Protein AF-N1UPA1-F1 (afdb_monomer)

pLDDT: mean 88.6, std 14.73, range [43.0, 98.31]

Mean predicted aligned error: 6.2 Å

Foldseek 3Di:
DAPQCVVVVHCAHPQLANLQQAQQFAADPFDPCVLADCPDSVGPRHHDPHHDPVLVVVLVCCCVPPLPDAQWEAEAEAEAEDADDAKEKAWDDQRYPDQDPCNVLQVLVVCCCCPVLVLVRYHYYHNCVVGHHHRGSLNVSQVVSCVVCVPPPPGQYHHTYIYTYHHQCNQCVVPVCLVVDPPRSPDHDPPCVVVVCVSVVSSVVVSVCSRVDGSVNSD

Solvent-accessible surface area (backbone atoms only — not comparable to full-atom values): 12098 Å² total; per-residue (Å²): 127,56,68,57,6,56,77,70,74,42,89,25,37,83,83,25,27,20,66,67,20,23,56,72,52,79,35,55,82,40,46,83,54,77,16,40,28,83,86,45,50,89,44,79,39,7,21,57,96,55,73,47,74,56,58,50,51,50,52,50,50,49,49,78,71,49,68,84,55,70,80,33,31,44,67,38,81,45,84,47,75,46,91,34,75,58,31,33,43,24,32,57,25,34,30,32,84,61,78,38,96,58,47,69,56,52,51,31,50,45,47,41,43,30,68,75,70,60,49,63,79,50,48,72,49,44,36,22,77,82,51,18,25,21,4,38,48,57,51,50,50,45,51,51,54,52,60,74,46,68,82,46,85,86,71,69,43,41,75,44,58,34,33,41,38,40,35,44,42,52,52,42,74,77,38,64,70,34,82,79,38,101,80,36,68,86,56,70,56,82,90,52,45,68,60,54,50,50,52,52,52,52,48,53,55,55,54,60,50,50,46,77,39,45,77,80,75,53,112

Structure (mmCIF, N/CA/C/O backbone):
data_AF-N1UPA1-F1
#
_entry.id   AF-N1UPA1-F1
#
loop_
_atom_site.group_PDB
_atom_site.id
_atom_site.type_symbol
_atom_site.label_atom_id
_atom_site.label_alt_id
_atom_site.label_comp_id
_atom_site.label_asym_id
_atom_site.label_entity_id
_atom_site.label_seq_id
_atom_site.pdbx_PDB_ins_code
_atom_site.Cartn_x
_atom_site.Cartn_y
_atom_site.Cartn_z
_atom_site.occupancy
_atom_site.B_iso_or_equiv
_atom_site.auth_seq_id
_atom_site.auth_comp_id
_atom_site.auth_asym_id
_atom_site.auth_atom_id
_atom_site.pdbx_PDB_model_num
ATOM 1 N N . MET A 1 1 ? 6.802 -9.703 -1.768 1.00 89.12 1 MET A N 1
ATOM 2 C CA . MET A 1 1 ? 5.755 -10.009 -2.768 1.00 89.12 1 MET A CA 1
ATOM 3 C C . MET A 1 1 ? 6.325 -10.416 -4.136 1.00 89.12 1 MET A C 1
ATOM 5 O O . MET A 1 1 ? 5.761 -11.315 -4.733 1.00 89.12 1 MET A O 1
ATOM 9 N N . ASN A 1 2 ? 7.463 -9.866 -4.601 1.00 95.38 2 ASN A N 1
ATOM 10 C CA . ASN A 1 2 ? 8.062 -10.197 -5.911 1.00 95.38 2 ASN A CA 1
ATOM 11 C C . ASN A 1 2 ? 9.470 -10.854 -5.830 1.00 95.38 2 ASN A C 1
ATOM 13 O O . ASN A 1 2 ? 10.461 -10.221 -6.201 1.00 95.38 2 ASN A O 1
ATOM 17 N N . PRO A 1 3 ? 9.620 -12.099 -5.334 1.00 95.44 3 PRO A N 1
ATOM 18 C CA . PRO A 1 3 ? 10.939 -12.737 -5.236 1.00 95.44 3 PRO A CA 1
ATOM 19 C C . PRO A 1 3 ? 11.573 -13.009 -6.611 1.00 95.44 3 PRO A C 1
ATOM 21 O O . PRO A 1 3 ? 12.784 -12.859 -6.770 1.00 95.44 3 PRO A O 1
ATOM 24 N N . GLY A 1 4 ? 10.765 -13.354 -7.620 1.00 96.44 4 GLY A N 1
ATOM 25 C CA . GLY A 1 4 ? 11.249 -13.612 -8.977 1.00 96.44 4 GLY A CA 1
ATOM 26 C C . GLY A 1 4 ? 11.821 -12.362 -9.649 1.00 96.44 4 GLY A C 1
ATOM 27 O O . GLY A 1 4 ? 12.904 -12.413 -10.228 1.00 96.44 4 GLY A O 1
ATOM 28 N N . GLY A 1 5 ? 11.147 -11.217 -9.517 1.00 94.81 5 GLY A N 1
ATOM 29 C CA . GLY A 1 5 ? 11.662 -9.932 -9.990 1.00 94.81 5 GLY A CA 1
ATOM 30 C C . GLY A 1 5 ? 12.953 -9.521 -9.289 1.00 94.81 5 GLY A C 1
ATOM 31 O O . GLY A 1 5 ? 13.887 -9.082 -9.954 1.00 94.81 5 GLY A O 1
ATOM 32 N N . VAL A 1 6 ? 13.062 -9.750 -7.973 1.00 94.00 6 VAL A N 1
ATOM 33 C CA . VAL A 1 6 ? 14.304 -9.500 -7.217 1.00 94.00 6 VAL A CA 1
ATOM 34 C C . VAL A 1 6 ? 15.459 -10.351 -7.749 1.00 94.00 6 VAL A C 1
ATOM 36 O O . VAL A 1 6 ? 16.535 -9.813 -8.013 1.00 94.00 6 VAL A O 1
ATOM 39 N N . ALA A 1 7 ? 15.241 -11.653 -7.963 1.00 96.00 7 ALA A N 1
ATOM 40 C CA . ALA A 1 7 ? 16.256 -12.548 -8.521 1.00 96.00 7 ALA A CA 1
ATOM 41 C C . ALA A 1 7 ? 16.713 -12.101 -9.923 1.00 96.00 7 ALA A C 1
ATOM 43 O O . ALA A 1 7 ? 17.906 -12.115 -10.229 1.00 96.00 7 ALA A O 1
ATOM 44 N N . LEU A 1 8 ? 15.770 -11.632 -10.745 1.00 94.44 8 LEU A N 1
ATOM 45 C CA . LEU A 1 8 ? 16.019 -11.102 -12.088 1.00 94.44 8 LEU A CA 1
ATOM 46 C C . LEU A 1 8 ? 16.463 -9.628 -12.104 1.00 94.44 8 LEU A C 1
ATOM 48 O O . LEU A 1 8 ? 16.750 -9.092 -13.172 1.00 94.44 8 LEU A O 1
ATOM 52 N N . LYS A 1 9 ? 16.555 -8.974 -10.939 1.00 91.69 9 LYS A N 1
ATOM 53 C CA . LYS A 1 9 ? 16.907 -7.552 -10.774 1.00 91.69 9 LYS A CA 1
ATOM 54 C C . LYS A 1 9 ? 16.025 -6.606 -11.597 1.00 91.69 9 LYS A C 1
ATOM 56 O O . LYS A 1 9 ? 16.515 -5.645 -12.188 1.00 91.69 9 LYS A O 1
ATOM 61 N N . GLN A 1 10 ? 14.722 -6.861 -11.616 1.00 90.12 10 GLN A N 1
ATOM 62 C CA . GLN A 1 10 ? 13.737 -6.051 -12.328 1.00 90.12 10 GLN A CA 1
ATOM 63 C C . GLN A 1 10 ? 12.531 -5.730 -11.440 1.00 90.12 10 GLN A C 1
ATOM 65 O O . GLN A 1 10 ? 12.223 -6.452 -10.494 1.00 90.12 10 GLN A O 1
ATOM 70 N N . ARG A 1 11 ? 11.838 -4.630 -11.761 1.00 91.25 11 ARG A N 1
ATOM 71 C CA . ARG A 1 11 ? 10.635 -4.184 -11.036 1.00 91.25 11 ARG A CA 1
ATOM 72 C C . ARG A 1 11 ? 9.478 -5.172 -11.187 1.00 91.25 11 ARG A C 1
ATOM 74 O O . ARG A 1 11 ? 8.774 -5.455 -10.222 1.00 91.25 11 ARG A O 1
ATOM 81 N N . SER A 1 12 ? 9.274 -5.662 -12.405 1.00 95.88 12 SER A N 1
ATOM 82 C CA . SER A 1 12 ? 8.209 -6.603 -12.736 1.00 95.88 12 SER A CA 1
ATOM 83 C C . SER A 1 12 ? 8.474 -7.994 -12.168 1.00 95.88 12 SER A C 1
ATOM 85 O O . SER A 1 12 ? 9.598 -8.337 -11.801 1.00 95.88 12 SER A O 1
ATOM 87 N N . ASN A 1 13 ? 7.455 -8.842 -12.127 1.00 97.31 13 ASN A N 1
ATOM 88 C CA . ASN A 1 13 ? 7.660 -10.270 -11.908 1.00 97.31 13 ASN A CA 1
ATOM 89 C C . ASN A 1 13 ? 8.345 -10.926 -13.137 1.00 97.31 13 ASN A C 1
ATOM 91 O O . ASN A 1 13 ? 8.578 -10.248 -14.148 1.00 97.31 13 ASN A O 1
ATOM 95 N N . PRO A 1 14 ? 8.698 -12.226 -13.099 1.00 97.00 14 PRO A N 1
ATOM 96 C CA . PRO A 1 14 ? 9.325 -12.918 -14.234 1.00 97.00 14 PRO A CA 1
ATOM 97 C C . PRO A 1 14 ? 8.509 -12.900 -15.534 1.00 97.00 14 PRO A C 1
ATOM 99 O O . PRO A 1 14 ? 9.086 -12.977 -16.618 1.00 97.00 14 PRO A O 1
ATOM 102 N N . ALA A 1 15 ? 7.184 -12.748 -15.451 1.00 96.81 15 ALA A N 1
ATOM 103 C CA . ALA A 1 15 ? 6.315 -12.607 -16.617 1.00 96.81 15 ALA A CA 1
ATOM 104 C C . ALA A 1 15 ? 6.357 -11.198 -17.247 1.00 96.81 15 ALA A C 1
ATOM 106 O O . ALA A 1 15 ? 5.765 -10.981 -18.307 1.00 96.81 15 ALA A O 1
ATOM 107 N N . GLY A 1 16 ? 7.080 -10.251 -16.639 1.00 96.75 16 GLY A N 1
ATOM 108 C CA . GLY A 1 16 ? 7.173 -8.860 -17.088 1.00 96.75 16 GLY A CA 1
ATOM 109 C C . GLY A 1 16 ? 5.999 -7.993 -16.630 1.00 96.75 16 GLY A C 1
ATOM 110 O O . GLY A 1 16 ? 5.804 -6.910 -17.169 1.00 96.75 16 GLY A O 1
ATOM 111 N N . VAL A 1 17 ? 5.216 -8.448 -15.647 1.00 97.94 17 VAL A N 1
ATOM 112 C CA . VAL A 1 17 ? 4.061 -7.723 -15.104 1.00 97.94 17 VAL A CA 1
ATOM 113 C C . VAL A 1 17 ? 4.454 -6.924 -13.863 1.00 97.94 17 VAL A C 1
ATOM 115 O O . VAL A 1 17 ? 5.110 -7.438 -12.956 1.00 97.94 17 VAL A O 1
ATOM 118 N N . ASP A 1 18 ? 4.051 -5.656 -13.807 1.00 97.00 18 ASP A N 1
ATOM 119 C CA . ASP A 1 18 ? 4.111 -4.853 -12.588 1.00 97.00 18 ASP A CA 1
ATOM 120 C C . ASP A 1 18 ? 2.953 -5.256 -11.669 1.00 97.00 18 ASP A C 1
ATOM 122 O O . ASP A 1 18 ? 1.782 -5.011 -11.967 1.00 97.00 18 ASP A O 1
ATOM 126 N N . LEU A 1 19 ? 3.287 -5.893 -10.546 1.00 97.31 19 LEU A N 1
ATOM 127 C CA . LEU A 1 19 ? 2.302 -6.436 -9.614 1.00 97.31 19 LEU A CA 1
ATOM 128 C C . LEU A 1 19 ? 1.430 -5.333 -8.988 1.00 97.31 19 LEU A C 1
ATOM 130 O O . LEU A 1 19 ? 0.251 -5.577 -8.750 1.00 97.31 19 LEU A O 1
ATOM 134 N N . MET A 1 20 ? 1.941 -4.103 -8.841 1.00 95.75 20 MET A N 1
ATOM 135 C CA . MET A 1 20 ? 1.161 -2.941 -8.376 1.00 95.75 20 MET A CA 1
ATOM 136 C C . MET A 1 20 ? 0.355 -2.264 -9.493 1.00 95.75 20 MET A C 1
ATOM 138 O O . MET A 1 20 ? -0.126 -1.142 -9.338 1.00 95.75 20 MET A O 1
ATOM 142 N N . ARG A 1 21 ? 0.242 -2.920 -10.653 1.00 96.38 21 ARG A N 1
ATOM 143 C CA . ARG A 1 21 ? -0.629 -2.548 -11.777 1.00 96.38 21 ARG A CA 1
ATOM 144 C C . ARG A 1 21 ? -1.525 -3.709 -12.231 1.00 96.38 21 ARG A C 1
ATOM 146 O O . ARG A 1 21 ? -2.178 -3.614 -13.273 1.00 96.38 21 ARG A O 1
ATOM 153 N N . ASN A 1 22 ? -1.564 -4.802 -11.465 1.00 97.50 22 ASN A N 1
ATOM 154 C CA . ASN A 1 22 ? -2.109 -6.094 -11.883 1.00 97.50 22 ASN A CA 1
ATOM 155 C C . ASN A 1 22 ? -3.503 -6.435 -11.314 1.00 97.50 22 ASN A C 1
ATOM 157 O O . ASN A 1 22 ? -4.079 -7.468 -11.650 1.00 97.50 22 ASN A O 1
ATOM 161 N N . SER A 1 23 ? -4.107 -5.575 -10.488 1.00 97.06 23 SER A N 1
ATOM 162 C CA . SER A 1 23 ? -5.401 -5.876 -9.849 1.00 97.06 23 SER A CA 1
ATOM 163 C C . SER A 1 23 ? -6.596 -5.917 -10.817 1.00 97.06 23 SER A C 1
ATOM 165 O O . SER A 1 23 ? -7.627 -6.527 -10.509 1.00 97.06 23 SER A O 1
ATOM 167 N N . GLY A 1 24 ? -6.446 -5.316 -12.001 1.00 96.00 24 GLY A N 1
ATOM 168 C CA . GLY A 1 24 ? -7.487 -5.190 -13.026 1.00 96.00 24 GLY A CA 1
ATOM 169 C C . GLY A 1 24 ? -8.297 -3.892 -12.949 1.00 96.00 24 GLY A C 1
ATOM 170 O O . GLY A 1 24 ? -9.039 -3.606 -13.882 1.00 96.00 24 GLY A O 1
ATOM 171 N N . ILE A 1 25 ? -8.123 -3.085 -11.897 1.00 97.06 25 ILE A N 1
ATOM 172 C CA . ILE A 1 25 ? -8.795 -1.785 -11.753 1.00 97.06 25 ILE A CA 1
ATOM 173 C C . ILE A 1 25 ? -8.340 -0.814 -12.854 1.00 97.06 25 ILE A C 1
ATOM 175 O O . ILE A 1 25 ? -7.147 -0.718 -13.167 1.00 97.06 25 ILE A O 1
ATOM 179 N N . GLU A 1 26 ? -9.296 -0.084 -13.432 1.00 97.12 26 GLU A N 1
ATOM 180 C CA . GLU A 1 26 ? -9.045 0.995 -14.387 1.00 97.12 26 GLU A CA 1
ATOM 181 C C . GLU A 1 26 ? -9.050 2.352 -13.673 1.00 97.12 26 GLU A C 1
ATOM 183 O O . GLU A 1 26 ? -9.983 2.675 -12.941 1.00 97.12 26 GLU A O 1
ATOM 188 N N . ALA A 1 27 ? -8.000 3.145 -13.882 1.00 97.12 27 ALA A N 1
ATOM 189 C CA . ALA A 1 27 ? -7.858 4.455 -13.271 1.00 97.12 27 ALA A CA 1
ATOM 190 C C . ALA A 1 27 ? -8.540 5.562 -14.074 1.00 97.12 27 ALA A C 1
ATOM 192 O O . ALA A 1 27 ? -8.614 5.525 -15.303 1.00 97.12 27 ALA A O 1
ATOM 193 N N . VAL A 1 28 ? -8.975 6.593 -13.356 1.00 96.69 28 VAL A N 1
ATOM 194 C CA . VAL A 1 28 ? -9.483 7.849 -13.896 1.00 96.69 28 VAL A CA 1
ATOM 195 C C . VAL A 1 28 ? -8.302 8.788 -14.129 1.00 96.69 28 VAL A C 1
ATOM 197 O O . VAL A 1 28 ? -7.551 9.099 -13.205 1.00 96.69 28 VAL A O 1
ATOM 200 N N . LYS A 1 29 ? -8.153 9.265 -15.370 1.00 93.12 29 LYS A N 1
ATOM 201 C CA . LYS A 1 29 ? -7.081 10.189 -15.794 1.00 93.12 29 LYS A CA 1
ATOM 202 C C . LYS A 1 29 ? -5.657 9.733 -15.386 1.00 93.12 29 LYS A C 1
ATOM 204 O O . LYS A 1 29 ? -4.914 10.540 -14.828 1.00 93.12 29 LYS A O 1
ATOM 209 N N . PRO A 1 30 ? -5.273 8.468 -15.649 1.00 92.62 30 PRO A N 1
ATOM 210 C CA . PRO A 1 30 ? -3.931 7.964 -15.355 1.00 92.62 30 PRO A CA 1
ATOM 211 C C . PRO A 1 30 ? -2.874 8.753 -16.125 1.00 92.62 30 PRO A C 1
ATOM 213 O O . PRO A 1 30 ? -3.116 9.192 -17.253 1.00 92.62 30 PRO A O 1
ATOM 216 N N . ILE A 1 31 ? -1.666 8.858 -15.567 1.00 88.81 31 ILE A N 1
ATOM 217 C CA . ILE A 1 31 ? -0.525 9.357 -16.342 1.00 88.81 31 ILE A CA 1
ATOM 218 C C . ILE A 1 31 ? -0.276 8.380 -17.503 1.00 88.81 31 ILE A C 1
ATOM 220 O O . ILE A 1 31 ? -0.109 7.181 -17.244 1.00 88.81 31 ILE A O 1
ATOM 224 N N . PRO A 1 32 ? -0.220 8.842 -18.768 1.00 86.06 32 PRO A N 1
ATOM 225 C CA . PRO A 1 32 ? 0.069 7.975 -19.903 1.00 86.06 32 PRO A CA 1
ATOM 226 C C . PRO A 1 32 ? 1.337 7.148 -19.663 1.00 86.06 32 PRO A C 1
ATOM 228 O O . PRO A 1 32 ? 2.358 7.674 -19.224 1.00 86.06 32 PRO A O 1
ATOM 231 N N . PHE A 1 33 ? 1.266 5.846 -19.943 1.00 85.12 33 PHE A N 1
ATOM 232 C CA . PHE A 1 33 ? 2.303 4.842 -19.658 1.00 85.12 33 PHE A CA 1
ATOM 233 C C . PHE A 1 33 ? 2.578 4.586 -18.161 1.00 85.12 33 PHE A C 1
ATOM 235 O O . PHE A 1 33 ? 2.419 3.450 -17.717 1.00 85.12 33 PHE A O 1
ATOM 242 N N . PHE A 1 34 ? 2.947 5.601 -17.372 1.00 86.56 34 PHE A N 1
ATOM 243 C CA . PHE A 1 34 ? 3.333 5.467 -15.951 1.00 86.56 34 PHE A CA 1
ATOM 244 C C . PHE A 1 34 ? 2.199 4.991 -15.036 1.00 86.56 34 PHE A C 1
ATOM 246 O O . PHE A 1 34 ? 2.421 4.245 -14.074 1.00 86.56 34 PHE A O 1
ATOM 253 N N . GLY A 1 35 ? 0.965 5.379 -15.356 1.00 88.81 35 GLY A N 1
ATOM 254 C CA . GLY A 1 35 ? -0.229 4.901 -14.670 1.00 88.81 35 GLY A CA 1
ATOM 255 C C . GLY A 1 35 ? -0.457 3.400 -14.857 1.00 88.81 35 GLY A C 1
ATOM 256 O O . GLY A 1 35 ? -1.213 2.812 -14.095 1.00 88.81 35 GLY A O 1
ATOM 257 N N . GLY A 1 36 ? 0.212 2.762 -15.820 1.00 94.69 36 GLY A N 1
ATOM 258 C CA . GLY A 1 36 ? 0.083 1.348 -16.160 1.00 94.69 36 GLY A CA 1
ATOM 259 C C . GLY A 1 36 ? -0.333 1.160 -17.618 1.00 94.69 36 GLY A C 1
ATOM 260 O O . GLY A 1 36 ? -1.317 1.740 -18.067 1.00 94.69 36 GLY A O 1
ATOM 261 N N . GLN A 1 37 ? 0.379 0.311 -18.359 1.00 95.25 37 GLN A N 1
ATOM 262 C CA . GLN A 1 37 ? 0.169 0.093 -19.798 1.00 95.25 37 GLN A CA 1
ATOM 263 C C . GLN A 1 37 ? -0.129 -1.376 -20.151 1.00 95.25 37 GLN A C 1
ATOM 265 O O . GLN A 1 37 ? 0.199 -2.284 -19.390 1.00 95.25 37 GLN A O 1
ATOM 270 N N . LYS A 1 38 ? -0.775 -1.615 -21.305 1.00 95.25 38 LYS A N 1
ATOM 271 C CA . LYS A 1 38 ? -1.098 -2.958 -21.852 1.00 95.25 38 LYS A CA 1
ATOM 272 C C . LYS A 1 38 ? -0.398 -3.272 -23.189 1.00 95.25 38 LYS A C 1
ATOM 274 O O . LYS A 1 38 ? -0.712 -4.263 -23.831 1.00 95.25 38 LYS A O 1
ATOM 279 N N . ILE A 1 39 ? 0.540 -2.436 -23.620 1.00 94.56 39 ILE A N 1
ATOM 280 C CA . ILE A 1 39 ? 1.223 -2.529 -24.915 1.00 94.56 39 ILE A CA 1
ATOM 281 C C . ILE A 1 39 ? 2.220 -3.694 -24.930 1.00 94.56 39 ILE A C 1
ATOM 283 O O . ILE A 1 39 ? 2.215 -4.500 -25.854 1.00 94.56 39 ILE A O 1
ATOM 287 N N . SER A 1 40 ? 3.109 -3.786 -23.933 1.00 95.06 40 SER A N 1
ATOM 288 C CA . SER A 1 40 ? 4.158 -4.813 -23.926 1.00 95.06 40 SER A CA 1
ATOM 289 C C . SER A 1 40 ? 4.731 -5.084 -22.541 1.00 95.06 40 SER A C 1
ATOM 291 O O . SER A 1 40 ? 5.063 -4.153 -21.811 1.00 95.06 40 SER A O 1
ATOM 293 N N . LYS A 1 41 ? 4.978 -6.365 -22.241 1.00 95.38 41 LYS A N 1
ATOM 294 C CA . LYS A 1 41 ? 5.700 -6.834 -21.043 1.00 95.38 41 LYS A CA 1
ATOM 295 C C . LYS A 1 41 ? 7.182 -6.450 -20.993 1.00 95.38 41 LYS A C 1
ATOM 297 O O . LYS A 1 41 ? 7.844 -6.673 -19.990 1.00 95.38 41 LYS A O 1
ATOM 302 N N . ARG A 1 42 ? 7.728 -5.936 -22.101 1.00 92.31 42 ARG A N 1
ATOM 303 C CA . ARG A 1 42 ? 9.114 -5.441 -22.171 1.00 92.31 42 ARG A CA 1
ATOM 304 C C . ARG A 1 42 ? 9.235 -3.979 -21.736 1.00 92.31 42 ARG A C 1
ATOM 306 O O . ARG A 1 42 ? 10.349 -3.496 -21.573 1.00 92.31 42 ARG A O 1
ATOM 313 N N . LEU A 1 43 ? 8.111 -3.276 -21.589 1.00 91.25 43 LEU A N 1
ATOM 314 C CA . LEU A 1 43 ? 8.068 -1.892 -21.128 1.00 91.25 43 LEU A CA 1
ATOM 315 C C . LEU A 1 43 ? 7.677 -1.841 -19.642 1.00 91.25 43 LEU A C 1
ATOM 317 O O . LEU A 1 43 ? 6.918 -2.702 -19.187 1.00 91.25 43 LEU A O 1
ATOM 321 N N . PRO A 1 44 ? 8.138 -0.827 -18.885 1.00 90.50 44 PRO A N 1
ATOM 322 C CA . PRO A 1 44 ? 7.728 -0.629 -17.498 1.00 90.50 44 PRO A CA 1
ATOM 323 C C . PRO A 1 44 ? 6.207 -0.547 -17.324 1.00 90.50 44 PRO A C 1
ATOM 325 O O . PRO A 1 44 ? 5.467 -0.228 -18.261 1.00 90.50 44 PRO A O 1
ATOM 328 N N . TYR A 1 45 ? 5.752 -0.815 -16.099 1.00 94.50 45 TYR A N 1
ATOM 329 C CA . TYR A 1 45 ? 4.352 -0.672 -15.683 1.00 94.50 45 TYR A CA 1
ATOM 330 C C . TYR A 1 45 ? 3.358 -1.499 -16.518 1.00 94.50 45 TYR A C 1
ATOM 332 O O . TYR A 1 45 ? 2.187 -1.134 -16.639 1.00 94.50 45 TYR A O 1
ATOM 340 N N . PHE A 1 46 ? 3.803 -2.608 -17.121 1.00 97.06 46 PHE A N 1
ATOM 341 C CA . PHE A 1 46 ? 2.907 -3.515 -17.832 1.00 97.06 46 PHE A CA 1
ATOM 342 C C . PHE A 1 46 ? 1.921 -4.164 -16.860 1.00 97.06 46 PHE A C 1
ATOM 344 O O . PHE A 1 46 ? 2.315 -4.739 -15.849 1.00 97.06 46 PHE A O 1
ATOM 351 N N . ARG A 1 47 ? 0.632 -4.089 -17.182 1.00 96.75 47 ARG A N 1
ATOM 352 C CA . ARG A 1 47 ? -0.467 -4.482 -16.286 1.00 96.75 47 ARG A CA 1
ATOM 353 C C . ARG A 1 47 ? -0.732 -5.988 -16.247 1.00 96.75 47 ARG A C 1
ATOM 355 O O . ARG A 1 47 ? -1.407 -6.468 -15.339 1.00 96.75 47 ARG A O 1
ATOM 362 N N . GLY A 1 48 ? -0.211 -6.732 -17.222 1.00 95.81 48 GLY A N 1
ATOM 363 C CA . GLY A 1 48 ? -0.585 -8.127 -17.440 1.00 95.81 48 GLY A CA 1
ATOM 364 C C . GLY A 1 48 ? -1.946 -8.275 -18.125 1.00 95.81 48 GLY A C 1
ATOM 365 O O . GLY A 1 48 ? -2.708 -7.317 -18.268 1.00 95.81 48 GLY A O 1
ATOM 366 N N . ASN A 1 49 ? -2.239 -9.501 -18.558 1.00 93.31 49 ASN A N 1
ATOM 367 C CA . ASN A 1 49 ? -3.509 -9.872 -19.205 1.00 93.31 49 ASN A CA 1
ATOM 368 C C . ASN A 1 49 ? -4.482 -10.578 -18.248 1.00 93.31 49 ASN A C 1
ATOM 370 O O . ASN A 1 49 ? -5.597 -10.927 -18.617 1.00 93.31 49 ASN A O 1
ATOM 374 N N . GLY A 1 50 ? -4.044 -10.805 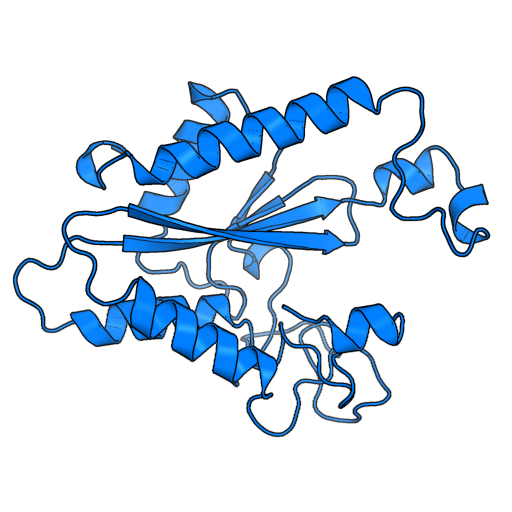-17.019 1.00 94.12 50 GLY A N 1
ATOM 375 C CA . GLY A 1 50 ? -4.785 -11.457 -15.960 1.00 94.12 50 GLY A CA 1
ATOM 376 C C . GLY A 1 50 ? -4.014 -11.289 -14.664 1.00 94.12 50 GLY A C 1
ATOM 377 O O . GLY A 1 50 ? -2.911 -10.743 -14.654 1.00 94.12 50 GLY A O 1
ATOM 378 N N . LEU A 1 51 ? -4.606 -11.744 -13.568 1.00 96.31 51 LEU A N 1
ATOM 379 C CA . LEU A 1 51 ? -3.941 -11.696 -12.276 1.00 96.31 51 LEU A CA 1
ATOM 380 C C . LEU A 1 51 ? -2.720 -12.632 -12.296 1.00 96.31 51 LEU A C 1
ATOM 382 O O . LEU A 1 51 ? -2.817 -13.752 -12.794 1.00 96.31 51 LEU A O 1
ATOM 386 N N . GLU A 1 52 ? -1.590 -12.208 -11.751 1.00 98.00 52 GLU A N 1
ATOM 387 C CA . GLU A 1 52 ? -0.371 -13.012 -11.660 1.00 98.00 52 GLU A CA 1
ATOM 388 C C . GLU A 1 52 ? -0.425 -13.965 -10.449 1.00 98.00 52 GLU A C 1
ATOM 390 O O . GLU A 1 52 ? -1.213 -13.747 -9.516 1.00 98.00 52 GLU A O 1
ATOM 395 N N . PRO A 1 53 ? 0.376 -15.050 -10.431 1.00 97.56 53 PRO A N 1
ATOM 396 C CA . PRO A 1 53 ? 0.433 -15.975 -9.298 1.00 97.56 53 PRO A CA 1
ATOM 397 C C . PRO A 1 53 ? 0.719 -15.288 -7.958 1.00 97.56 53 PRO A C 1
ATOM 399 O O . PRO A 1 53 ? 0.079 -15.622 -6.962 1.00 97.56 53 PRO A O 1
ATOM 402 N N . GLU A 1 54 ? 1.627 -14.311 -7.932 1.00 98.31 54 GLU A N 1
ATOM 403 C CA . GLU A 1 54 ? 1.984 -13.554 -6.730 1.00 98.31 54 GLU A CA 1
ATOM 404 C C . GLU A 1 54 ? 0.802 -12.731 -6.211 1.00 98.31 54 GLU A C 1
ATOM 406 O O . GLU A 1 54 ? 0.482 -12.777 -5.022 1.00 98.31 54 GLU A O 1
ATOM 411 N N . SER A 1 55 ? 0.097 -12.040 -7.109 1.00 97.75 55 SER A N 1
ATOM 412 C CA . SER A 1 55 ? -1.098 -11.270 -6.766 1.00 97.75 55 SER A CA 1
ATOM 413 C C . SER A 1 55 ? -2.226 -12.173 -6.262 1.00 97.75 55 SER A C 1
ATOM 415 O O . SER A 1 55 ? -2.879 -11.840 -5.276 1.00 97.75 55 SER A O 1
ATOM 417 N N . ARG A 1 56 ? -2.433 -13.354 -6.867 1.00 97.62 56 ARG A N 1
ATOM 418 C CA . ARG A 1 56 ? -3.382 -14.359 -6.347 1.00 97.62 56 ARG A CA 1
ATOM 419 C C . ARG A 1 56 ? -3.003 -14.849 -4.955 1.00 97.62 56 ARG A C 1
ATOM 421 O O . ARG A 1 56 ? -3.880 -14.987 -4.107 1.00 97.62 56 ARG A O 1
ATOM 428 N N . ALA A 1 57 ? -1.721 -15.129 -4.728 1.00 97.94 57 ALA A N 1
ATOM 429 C CA . ALA A 1 57 ? -1.236 -15.595 -3.436 1.00 97.94 57 ALA A CA 1
ATOM 430 C C . ALA A 1 57 ? -1.444 -14.537 -2.344 1.00 97.94 57 ALA A C 1
ATOM 432 O O . ALA A 1 57 ? -1.914 -14.882 -1.263 1.00 97.94 57 ALA A O 1
ATOM 433 N N . LEU A 1 58 ? -1.171 -13.260 -2.645 1.00 97.50 58 LEU A N 1
ATOM 434 C CA . LEU A 1 58 ? -1.449 -12.148 -1.734 1.00 97.50 58 LEU A CA 1
ATOM 435 C C . LEU A 1 58 ? -2.942 -12.055 -1.407 1.00 97.50 58 LEU A C 1
ATOM 437 O O . LEU A 1 58 ? -3.302 -11.991 -0.236 1.00 97.50 58 LEU A O 1
ATOM 441 N N . ILE A 1 59 ? -3.805 -12.077 -2.428 1.00 97.19 59 ILE A N 1
ATOM 442 C CA . ILE A 1 59 ? -5.253 -11.968 -2.221 1.00 97.19 59 ILE A CA 1
ATOM 443 C C . ILE A 1 59 ? -5.768 -13.111 -1.348 1.00 97.19 59 ILE A C 1
ATOM 445 O O . ILE A 1 59 ? -6.514 -12.865 -0.403 1.00 97.19 59 ILE A O 1
ATOM 449 N N . ARG A 1 60 ? -5.332 -14.345 -1.624 1.00 97.81 60 ARG A N 1
ATOM 450 C CA . ARG A 1 60 ? -5.694 -15.513 -0.817 1.00 97.81 60 ARG A CA 1
ATOM 451 C C . ARG A 1 60 ? -5.238 -15.355 0.634 1.00 97.81 60 ARG A C 1
ATOM 453 O O . ARG A 1 60 ? -6.057 -15.515 1.528 1.00 97.81 60 ARG A O 1
ATOM 460 N N . LEU A 1 61 ? -3.976 -14.982 0.856 1.00 97.56 61 LEU A N 1
ATOM 461 C CA . LEU A 1 61 ? -3.430 -14.779 2.200 1.00 97.56 61 LEU A CA 1
ATOM 462 C C . LEU A 1 61 ? -4.237 -13.741 2.984 1.00 97.56 61 LEU A C 1
ATOM 464 O O . LEU A 1 61 ? -4.573 -13.974 4.143 1.00 97.56 61 LEU A O 1
ATOM 468 N N . VAL A 1 62 ? -4.548 -12.601 2.361 1.00 97.31 62 VAL A N 1
ATOM 469 C CA . VAL A 1 62 ? -5.289 -11.524 3.026 1.00 97.31 62 VAL A CA 1
ATOM 470 C C . VAL A 1 62 ? -6.708 -11.973 3.364 1.00 97.31 62 VAL A C 1
ATOM 472 O O . VAL A 1 62 ? -7.179 -11.726 4.471 1.00 97.31 62 VAL A O 1
ATOM 475 N N . HIS A 1 63 ? -7.364 -12.680 2.445 1.00 96.94 63 HIS A N 1
ATOM 476 C CA . HIS A 1 63 ? -8.687 -13.236 2.685 1.00 96.94 63 HIS A CA 1
ATOM 477 C C . HIS A 1 63 ? -8.685 -14.226 3.857 1.00 96.94 63 HIS A C 1
ATOM 479 O O . HIS A 1 63 ? -9.433 -14.053 4.813 1.00 96.94 63 HIS A O 1
ATOM 485 N N . GLU A 1 64 ? -7.809 -15.230 3.817 1.00 97.06 64 GLU A N 1
ATOM 486 C CA . GLU A 1 64 ? -7.715 -16.277 4.843 1.00 97.06 64 GLU A CA 1
ATOM 487 C C . GLU A 1 64 ? -7.327 -15.729 6.222 1.00 97.06 64 GLU A C 1
ATOM 489 O O . GLU A 1 64 ? -7.789 -16.242 7.237 1.00 97.06 64 GLU A O 1
ATOM 494 N N . SER A 1 65 ? -6.500 -14.682 6.268 1.00 96.19 65 SER A N 1
ATOM 495 C CA . SER A 1 65 ? -5.945 -14.180 7.531 1.00 96.19 65 SER A CA 1
ATOM 496 C C . SER A 1 65 ? -6.787 -13.085 8.184 1.00 96.19 65 SER A C 1
ATOM 498 O O . SER A 1 65 ? -6.744 -12.940 9.403 1.00 96.19 65 SER A O 1
ATOM 500 N N . PHE A 1 66 ? -7.501 -12.271 7.396 1.00 95.62 66 PHE A N 1
ATOM 501 C CA . PHE A 1 66 ? -8.018 -10.986 7.882 1.00 95.62 66 PHE A CA 1
ATOM 502 C C . PHE A 1 66 ? -9.520 -10.776 7.686 1.00 95.62 66 PHE A C 1
ATOM 504 O O . PHE A 1 66 ? -10.095 -9.970 8.416 1.00 95.62 66 PHE A O 1
ATOM 511 N N . PHE A 1 67 ? -10.179 -11.472 6.750 1.00 95.56 67 PHE A N 1
ATOM 512 C CA . PHE A 1 67 ? -11.589 -11.189 6.439 1.00 95.56 67 PHE A CA 1
ATOM 513 C C . PHE A 1 67 ? -12.528 -11.544 7.597 1.00 95.56 67 PHE A C 1
ATOM 515 O O . PHE A 1 67 ? -13.508 -10.856 7.815 1.00 95.56 67 PHE A O 1
ATOM 522 N N . GLU A 1 68 ? -12.207 -12.538 8.421 1.00 95.06 68 GLU A N 1
ATOM 523 C CA . GLU A 1 68 ? -13.077 -12.930 9.542 1.00 95.06 68 GLU A CA 1
ATOM 524 C C . GLU A 1 68 ? -12.658 -12.333 10.898 1.00 95.06 68 GLU A C 1
ATOM 526 O O . GLU A 1 68 ? -13.263 -12.633 11.929 1.00 95.06 68 GLU A O 1
ATOM 531 N N . VAL A 1 69 ? -11.636 -11.467 10.930 1.00 93.69 69 VAL A N 1
ATOM 532 C CA . VAL A 1 69 ? -11.170 -10.851 12.180 1.00 93.69 69 VAL A CA 1
ATOM 533 C C . VAL A 1 69 ? -12.149 -9.762 12.624 1.00 93.69 69 VAL A C 1
ATOM 535 O O . VAL A 1 69 ? -12.357 -8.770 11.923 1.00 93.69 69 VAL A O 1
ATOM 538 N N . LYS A 1 70 ? -12.736 -9.931 13.812 1.00 91.94 70 LYS A N 1
ATOM 539 C CA . LYS A 1 70 ? -13.759 -9.042 14.389 1.00 91.94 70 LYS A CA 1
ATOM 540 C C . LYS A 1 70 ? -13.165 -8.030 15.368 1.00 91.94 70 LYS A C 1
ATOM 542 O O . LYS A 1 70 ? -12.123 -8.285 15.966 1.00 91.94 70 LYS A O 1
ATOM 547 N N . ASP A 1 71 ? -13.858 -6.905 15.540 1.00 89.81 71 ASP A N 1
ATOM 548 C CA . ASP A 1 71 ? -13.550 -5.861 16.522 1.00 89.81 71 ASP A CA 1
ATOM 549 C C . ASP A 1 71 ? -12.119 -5.287 16.439 1.00 89.81 71 ASP A C 1
ATOM 551 O O . ASP A 1 71 ? -11.562 -4.864 17.456 1.00 89.81 71 ASP A O 1
ATOM 555 N N . ALA A 1 72 ? -11.527 -5.242 15.237 1.00 91.44 72 ALA A N 1
ATOM 556 C CA . ALA A 1 72 ? -10.114 -4.902 15.048 1.00 91.44 72 ALA A CA 1
ATOM 557 C C . ALA A 1 72 ? -9.859 -3.824 13.981 1.00 91.44 72 ALA A C 1
ATOM 559 O O . ALA A 1 72 ? -10.550 -3.735 12.961 1.00 91.44 72 ALA A O 1
ATOM 560 N N . ILE A 1 73 ? -8.795 -3.043 14.187 1.00 94.44 73 ILE A N 1
ATOM 561 C CA . ILE A 1 73 ? -8.118 -2.326 13.104 1.00 94.44 73 ILE A CA 1
ATOM 562 C C . ILE A 1 73 ? -7.052 -3.257 12.536 1.00 94.44 73 ILE A C 1
ATOM 564 O O . ILE A 1 73 ? -6.231 -3.800 13.270 1.00 94.44 73 ILE A O 1
ATOM 568 N N . LEU A 1 74 ? -7.061 -3.423 11.219 1.00 96.44 74 LEU A N 1
ATOM 569 C CA . LEU A 1 74 ? -6.138 -4.274 10.480 1.00 96.44 74 LEU A CA 1
ATOM 570 C C . LEU A 1 74 ? -5.281 -3.358 9.594 1.00 96.44 74 LEU A C 1
ATOM 572 O O . LEU A 1 74 ? -5.591 -3.187 8.409 1.00 96.44 74 LEU A O 1
ATOM 576 N N . PRO A 1 75 ? -4.260 -2.687 10.167 1.00 96.06 75 PRO A N 1
ATOM 577 C CA . PRO A 1 75 ? -3.402 -1.798 9.405 1.00 96.06 75 PRO A CA 1
ATOM 578 C C . PRO A 1 75 ? -2.467 -2.646 8.539 1.00 96.06 75 PRO A C 1
ATOM 580 O O . PRO A 1 75 ? -1.748 -3.510 9.043 1.00 96.06 75 PRO A O 1
ATOM 583 N N . ILE A 1 76 ? -2.466 -2.402 7.231 1.00 96.94 76 ILE A N 1
ATOM 584 C CA . ILE A 1 76 ? -1.573 -3.093 6.299 1.00 96.94 76 ILE A CA 1
ATOM 585 C C . ILE A 1 76 ? -0.572 -2.085 5.762 1.00 96.94 76 ILE A C 1
ATOM 587 O O . ILE A 1 76 ? -0.978 -1.041 5.266 1.00 96.94 76 ILE A O 1
ATOM 591 N N . LEU A 1 77 ? 0.722 -2.384 5.878 1.00 97.31 77 LEU A N 1
ATOM 592 C CA . LEU A 1 77 ? 1.776 -1.531 5.338 1.00 97.31 77 LEU A CA 1
ATOM 593 C C . LEU A 1 77 ? 2.405 -2.185 4.119 1.00 97.31 77 LEU A C 1
ATOM 595 O O . LEU A 1 77 ? 2.984 -3.268 4.228 1.00 97.31 77 LEU A O 1
ATOM 599 N N . ASP A 1 78 ? 2.342 -1.496 2.989 1.00 96.62 78 ASP A N 1
ATOM 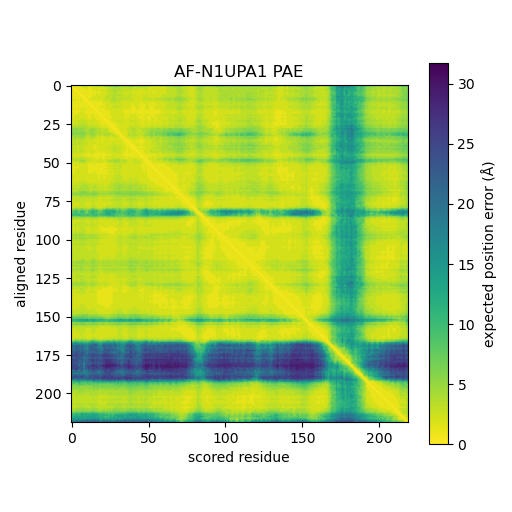600 C CA . ASP A 1 78 ? 3.130 -1.815 1.809 1.00 96.62 78 ASP A CA 1
ATOM 601 C C . ASP A 1 78 ? 4.315 -0.862 1.700 1.00 96.62 78 ASP A C 1
ATOM 603 O O . ASP A 1 78 ? 4.172 0.352 1.842 1.00 96.62 78 ASP 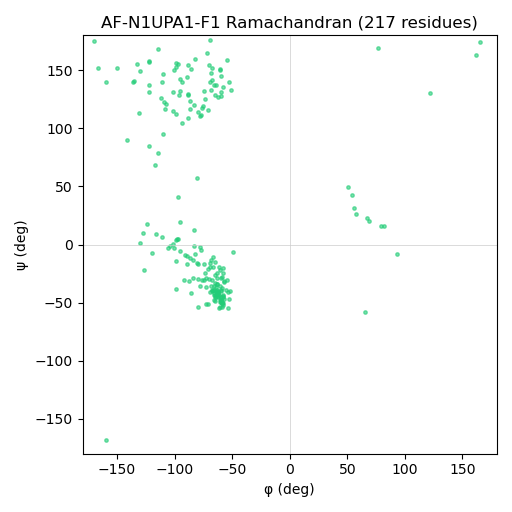A O 1
ATOM 607 N N . LEU A 1 79 ? 5.504 -1.417 1.493 1.00 94.25 79 LEU A N 1
ATOM 608 C CA . LEU A 1 79 ? 6.751 -0.661 1.492 1.00 94.25 79 LEU A CA 1
ATOM 609 C C . LEU A 1 79 ? 7.268 -0.565 0.070 1.00 94.25 79 LEU A C 1
ATOM 611 O O . LEU A 1 79 ? 7.647 -1.571 -0.535 1.00 94.25 79 LEU A O 1
ATOM 615 N N . HIS A 1 80 ? 7.339 0.663 -0.425 1.00 90.88 80 HIS A N 1
ATOM 616 C CA . HIS A 1 80 ? 7.878 0.970 -1.737 1.00 90.88 80 HIS A CA 1
ATOM 617 C C . HIS A 1 80 ? 9.035 1.948 -1.624 1.00 90.88 80 HIS A C 1
ATOM 619 O O . HIS A 1 80 ? 9.197 2.674 -0.644 1.00 90.88 80 HIS A O 1
ATOM 625 N N . SER A 1 81 ? 9.875 1.932 -2.648 1.00 82.50 81 SER A N 1
ATOM 626 C CA . SER A 1 81 ? 10.873 2.962 -2.869 1.00 82.50 81 SER A CA 1
ATOM 627 C C . SER A 1 81 ? 10.634 3.574 -4.237 1.00 82.50 81 SER A C 1
ATOM 629 O O . SER A 1 81 ? 10.391 2.864 -5.222 1.00 82.50 81 SER A O 1
ATOM 631 N N . GLY A 1 82 ? 10.732 4.895 -4.308 1.00 71.69 82 GLY A N 1
ATOM 632 C CA . GLY A 1 82 ? 10.478 5.594 -5.550 1.00 71.69 82 GLY A CA 1
ATOM 633 C C . GLY A 1 82 ? 11.077 6.980 -5.625 1.00 71.69 82 GLY A C 1
ATOM 634 O O . GLY A 1 82 ? 11.966 7.380 -4.868 1.00 71.69 82 GLY A O 1
ATOM 635 N N . PHE A 1 83 ? 10.636 7.689 -6.655 1.00 60.94 83 PHE A N 1
ATOM 636 C CA . PHE A 1 83 ? 11.231 8.947 -7.062 1.00 60.94 83 PHE A CA 1
ATOM 637 C C . PHE A 1 83 ? 10.610 10.098 -6.274 1.00 60.94 83 PHE A C 1
ATOM 639 O O . PHE A 1 83 ? 9.423 10.378 -6.393 1.00 60.94 83 PHE A O 1
ATOM 646 N N . GLY A 1 84 ? 11.426 10.777 -5.474 1.00 66.56 84 GLY A N 1
ATOM 647 C CA . GLY A 1 84 ? 10.979 11.881 -4.635 1.00 66.56 84 GLY A CA 1
ATOM 648 C C . GLY A 1 84 ? 11.969 12.180 -3.519 1.00 66.56 84 GLY A C 1
ATOM 649 O O . GLY A 1 84 ? 12.852 11.376 -3.220 1.00 66.56 84 GLY A O 1
ATOM 650 N N . THR A 1 85 ? 11.846 13.363 -2.925 1.00 70.75 85 THR A N 1
ATOM 651 C CA . THR A 1 85 ? 12.652 13.776 -1.760 1.00 70.75 85 THR A CA 1
ATOM 652 C C . THR A 1 85 ? 11.879 13.762 -0.453 1.00 70.75 85 THR A C 1
ATOM 654 O O . THR A 1 85 ? 12.451 14.076 0.583 1.00 70.75 85 THR A O 1
ATOM 657 N N . ILE A 1 86 ? 10.585 13.453 -0.511 1.00 82.00 86 ILE A N 1
ATOM 658 C CA . ILE A 1 86 ? 9.694 13.389 0.642 1.00 82.00 86 ILE A CA 1
ATOM 659 C C . ILE A 1 86 ? 9.118 11.981 0.672 1.00 82.00 86 ILE A C 1
ATOM 661 O O . ILE A 1 86 ? 8.643 11.492 -0.355 1.00 82.00 86 ILE A O 1
ATOM 665 N N . ASP A 1 87 ? 9.168 11.356 1.842 1.00 91.19 87 ASP A N 1
ATOM 666 C CA . ASP A 1 87 ? 8.527 10.070 2.070 1.00 91.19 87 ASP A CA 1
ATOM 667 C C . ASP A 1 87 ? 7.020 10.272 2.187 1.00 91.19 87 ASP A C 1
ATOM 669 O O . ASP A 1 87 ? 6.560 11.144 2.932 1.00 91.19 87 ASP A O 1
ATOM 673 N N . ASN A 1 88 ? 6.247 9.463 1.469 1.00 94.00 88 ASN A N 1
ATOM 674 C CA . ASN A 1 88 ? 4.795 9.559 1.486 1.00 94.00 88 ASN A CA 1
ATOM 675 C C . ASN A 1 88 ? 4.172 8.356 2.186 1.00 94.00 88 ASN A C 1
ATOM 677 O O . ASN A 1 88 ? 4.587 7.223 1.970 1.00 94.00 88 ASN A O 1
ATOM 681 N N . VAL A 1 89 ? 3.137 8.605 2.977 1.00 97.00 89 VAL A N 1
ATOM 682 C CA . VAL A 1 89 ? 2.258 7.600 3.570 1.00 97.00 89 VAL A CA 1
ATOM 683 C C . VAL A 1 89 ? 0.904 7.735 2.886 1.00 97.00 89 VAL A C 1
ATOM 685 O O . VAL A 1 89 ? 0.087 8.591 3.236 1.00 97.00 89 VAL A O 1
ATOM 688 N N . TRP A 1 90 ? 0.700 6.918 1.861 1.00 97.44 90 TRP A N 1
ATOM 689 C CA . TRP A 1 90 ? -0.477 6.964 1.012 1.00 97.44 90 TRP A CA 1
ATOM 690 C C . TRP A 1 90 ? -1.575 6.020 1.474 1.00 97.44 90 TRP A C 1
ATOM 692 O O . TRP A 1 90 ? -1.306 4.872 1.818 1.00 97.44 90 TRP A O 1
ATOM 702 N N . TRP A 1 91 ? -2.822 6.474 1.395 1.00 98.00 91 TRP A N 1
ATOM 703 C CA . TRP A 1 91 ? -4.006 5.623 1.525 1.00 98.00 91 TRP A CA 1
ATOM 704 C C . TRP A 1 91 ? -4.813 5.565 0.212 1.00 98.00 91 TRP A C 1
ATOM 706 O O . TRP A 1 91 ? -4.558 6.355 -0.706 1.00 98.00 91 TRP A O 1
ATOM 716 N N . PRO A 1 92 ? -5.786 4.641 0.097 1.00 98.06 92 PRO A N 1
ATOM 717 C CA . PRO A 1 92 ? -6.655 4.541 -1.070 1.00 98.06 92 PRO A CA 1
ATOM 718 C C . PRO A 1 92 ? -7.494 5.805 -1.348 1.00 98.06 92 PRO A C 1
ATOM 720 O O . PRO A 1 92 ? -7.932 6.505 -0.444 1.00 98.06 92 PRO A O 1
ATOM 723 N N . TYR A 1 93 ? -7.848 6.106 -2.588 1.00 98.19 93 TYR A N 1
ATOM 724 C CA . TYR A 1 93 ? -7.606 5.285 -3.766 1.00 98.19 93 TYR A CA 1
ATOM 725 C C . TYR A 1 93 ? -6.381 5.742 -4.553 1.00 98.19 93 TYR A C 1
ATOM 727 O O . TYR A 1 93 ? -6.022 6.919 -4.571 1.00 98.19 93 TYR A O 1
ATOM 735 N N . ALA A 1 94 ? -5.765 4.802 -5.261 1.00 97.44 94 ALA A N 1
ATOM 736 C CA . ALA A 1 94 ? -4.789 5.090 -6.299 1.00 97.44 94 ALA A CA 1
ATOM 737 C C . ALA A 1 94 ? -5.460 5.310 -7.662 1.00 97.44 94 ALA A C 1
ATOM 739 O O . ALA A 1 94 ? -4.975 6.092 -8.479 1.00 97.44 94 ALA A O 1
ATOM 740 N N . TYR A 1 95 ? -6.583 4.646 -7.940 1.00 98.00 95 TYR A N 1
ATOM 741 C CA . TYR A 1 95 ? -7.212 4.704 -9.264 1.00 98.00 95 TYR A CA 1
ATOM 742 C C . TYR A 1 95 ? -8.054 5.968 -9.520 1.00 98.00 95 TYR A C 1
ATOM 744 O O . TYR A 1 95 ? -8.365 6.265 -10.672 1.00 98.00 95 TYR A O 1
ATOM 752 N N . THR A 1 96 ? -8.444 6.727 -8.494 1.00 97.69 96 THR A N 1
ATOM 753 C CA . THR A 1 96 ? -9.344 7.886 -8.634 1.00 97.69 96 THR A CA 1
ATOM 754 C C . THR A 1 96 ? -9.075 8.950 -7.579 1.00 97.69 96 THR A C 1
ATOM 756 O O . THR A 1 96 ? -8.662 8.617 -6.479 1.00 97.69 96 THR A O 1
ATOM 759 N N . LYS A 1 97 ? -9.372 10.219 -7.897 1.00 96.56 97 LYS A N 1
ATOM 760 C CA . LYS A 1 97 ? -9.361 11.333 -6.931 1.00 96.56 97 LYS A CA 1
ATOM 761 C C . LYS A 1 97 ? -10.595 11.380 -6.023 1.00 96.56 97 LYS A C 1
ATOM 763 O O . LYS A 1 97 ? -10.699 12.263 -5.177 1.00 96.56 97 LYS A O 1
ATOM 768 N N . TYR A 1 98 ? -11.557 10.473 -6.199 1.00 96.69 98 TYR A N 1
ATOM 769 C CA . TYR A 1 98 ? -12.632 10.337 -5.222 1.00 96.69 98 TYR A CA 1
ATOM 770 C C . TYR A 1 98 ? -12.087 9.769 -3.914 1.00 96.69 98 TYR A C 1
ATOM 772 O O . TYR A 1 98 ? -11.375 8.767 -3.906 1.00 96.69 98 TYR A O 1
ATOM 780 N N . SER A 1 99 ? -12.475 10.397 -2.810 1.00 97.00 99 SER A N 1
ATOM 781 C CA . SER A 1 99 ? -12.148 9.941 -1.464 1.00 97.00 99 SER A CA 1
ATOM 782 C C . SER A 1 99 ? -12.667 8.523 -1.223 1.00 97.00 99 SER A C 1
ATOM 784 O O . SER A 1 99 ? -13.821 8.216 -1.536 1.00 97.00 99 SER A O 1
ATOM 786 N N . CYS A 1 100 ? -11.840 7.660 -0.625 1.00 96.88 100 CYS A N 1
ATOM 787 C CA . CYS A 1 100 ? -12.305 6.348 -0.193 1.00 96.88 100 CYS A CA 1
ATOM 788 C C . CYS A 1 100 ? -13.260 6.474 1.009 1.00 96.88 100 CYS A C 1
ATOM 790 O O . CYS A 1 100 ? -13.175 7.451 1.765 1.00 96.88 100 CYS A O 1
ATOM 792 N N . PRO A 1 101 ? -14.170 5.509 1.233 1.00 96.62 101 PRO A N 1
ATOM 793 C CA . PRO A 1 101 ? -15.179 5.630 2.288 1.00 96.62 101 PRO A CA 1
ATOM 794 C C . PRO A 1 101 ? -14.623 5.801 3.707 1.00 96.62 101 PRO A C 1
ATOM 796 O O . PRO A 1 101 ? -15.268 6.448 4.525 1.00 96.62 101 PRO A O 1
ATOM 799 N N . ASP A 1 102 ? -13.424 5.285 3.992 1.00 96.44 102 ASP A N 1
ATOM 800 C CA . ASP A 1 102 ? -12.759 5.437 5.294 1.00 96.44 102 ASP A CA 1
ATOM 801 C C . ASP A 1 102 ? -11.766 6.621 5.344 1.00 96.44 102 ASP A C 1
ATOM 803 O O . ASP A 1 102 ? -10.920 6.679 6.233 1.00 96.44 102 ASP A O 1
ATOM 807 N N . THR A 1 103 ? -11.862 7.602 4.433 1.00 97.19 103 THR A N 1
ATOM 808 C CA . THR A 1 103 ? -10.955 8.774 4.393 1.00 97.19 103 THR A CA 1
ATOM 809 C C . THR A 1 103 ? -10.853 9.503 5.736 1.00 97.19 103 THR A C 1
ATOM 811 O O . THR A 1 103 ? -9.759 9.891 6.136 1.00 97.19 103 THR A O 1
ATOM 814 N N . SER A 1 104 ? -11.957 9.662 6.473 1.00 95.75 104 SER A N 1
ATOM 815 C CA . SER A 1 104 ? -11.929 10.303 7.797 1.00 95.75 104 SER A CA 1
ATOM 816 C C . SER A 1 104 ? -11.105 9.510 8.818 1.00 95.75 104 SER A C 1
ATOM 818 O O . SER A 1 104 ? -10.385 10.097 9.622 1.00 95.75 104 SER A O 1
ATOM 820 N N . LEU A 1 105 ? -11.149 8.176 8.757 1.00 95.81 105 LEU A N 1
ATOM 821 C CA . LEU A 1 105 ? -10.345 7.309 9.614 1.00 95.81 105 LEU A CA 1
ATOM 822 C C . LEU A 1 105 ? -8.858 7.404 9.256 1.00 95.81 105 LEU A C 1
ATOM 824 O O . LEU A 1 105 ? -8.023 7.499 10.152 1.00 95.81 105 LEU A O 1
ATOM 828 N N . TYR A 1 106 ? -8.528 7.462 7.964 1.00 97.50 106 TYR A N 1
ATOM 829 C CA . TYR A 1 106 ? -7.157 7.706 7.512 1.00 97.50 106 TYR A CA 1
ATOM 830 C C . TYR A 1 106 ? -6.621 9.068 7.957 1.00 97.50 106 TYR A C 1
ATOM 832 O O . TYR A 1 106 ? -5.491 9.145 8.430 1.00 97.50 106 TYR A O 1
ATOM 840 N N . GLN A 1 107 ? -7.433 10.125 7.901 1.00 97.38 107 GLN A N 1
ATOM 841 C CA . GLN A 1 107 ? -7.057 11.446 8.417 1.00 97.38 107 GLN A CA 1
ATOM 842 C C . GLN A 1 107 ? -6.817 11.432 9.933 1.00 97.38 107 GLN A C 1
ATOM 844 O O . GLN A 1 107 ? -5.948 12.145 10.435 1.00 97.38 107 GLN A O 1
ATOM 849 N N . ASN A 1 108 ? -7.555 10.615 10.684 1.00 96.50 108 ASN A N 1
ATOM 850 C CA . ASN A 1 108 ? -7.311 10.459 12.115 1.00 96.50 108 ASN A CA 1
ATOM 851 C C . ASN A 1 108 ? -6.025 9.663 12.393 1.00 96.50 108 ASN A C 1
ATOM 853 O O . ASN A 1 108 ? -5.271 10.030 13.294 1.00 96.50 108 ASN A O 1
ATOM 857 N N . ILE A 1 109 ? -5.716 8.646 11.579 1.00 97.06 109 ILE A N 1
ATOM 858 C CA . ILE A 1 109 ? -4.416 7.953 11.609 1.00 97.06 109 ILE A CA 1
ATOM 859 C C . ILE A 1 109 ? -3.277 8.919 11.269 1.00 97.06 109 ILE A C 1
ATOM 861 O O . ILE A 1 109 ? -2.276 8.931 11.981 1.00 97.06 109 ILE A O 1
ATOM 865 N N . GLU A 1 110 ? -3.428 9.759 10.240 1.00 97.19 110 GLU A N 1
ATOM 866 C CA . GLU A 1 110 ? -2.469 10.820 9.913 1.00 97.19 110 GLU A CA 1
ATOM 867 C C . GLU A 1 110 ? -2.224 11.706 11.133 1.00 97.19 110 GLU A C 1
ATOM 869 O O . GLU A 1 110 ? -1.079 11.861 11.551 1.00 97.19 110 GLU A O 1
ATOM 874 N N . LYS A 1 111 ? -3.280 12.266 11.736 1.00 96.81 111 LYS A N 1
ATOM 875 C CA . LYS A 1 111 ? -3.140 13.147 12.903 1.00 96.81 111 LYS A CA 1
ATOM 876 C C . LYS A 1 111 ? -2.431 12.442 14.055 1.00 96.81 111 LYS A C 1
ATOM 878 O O . LYS A 1 111 ? -1.545 13.033 14.671 1.00 96.81 111 LYS A O 1
ATOM 883 N N . HIS A 1 112 ? -2.795 11.190 14.327 1.00 96.19 112 HIS A N 1
ATOM 884 C CA . HIS A 1 112 ? -2.172 10.391 15.374 1.00 96.19 112 HIS A CA 1
ATOM 885 C C . HIS A 1 112 ? -0.678 10.176 15.097 1.00 96.19 112 HIS A C 1
ATOM 887 O O . HIS A 1 112 ? 0.163 10.554 15.911 1.00 96.19 112 HIS A O 1
ATOM 893 N N . LEU A 1 113 ? -0.321 9.646 13.926 1.00 97.12 113 LEU A N 1
ATOM 894 C CA . LEU A 1 113 ? 1.075 9.382 13.578 1.00 97.12 113 LEU A CA 1
ATOM 895 C C . LEU A 1 113 ? 1.898 10.675 13.537 1.00 97.12 113 LEU A C 1
ATOM 897 O O . LEU A 1 113 ? 2.985 10.737 14.111 1.00 97.12 113 LEU A O 1
ATOM 901 N N . LYS A 1 114 ? 1.367 11.726 12.912 1.00 96.94 114 LYS A N 1
ATOM 902 C CA . LYS A 1 114 ? 2.063 12.995 12.701 1.00 96.94 114 LYS A CA 1
ATOM 903 C C . LYS A 1 114 ? 2.241 13.789 13.990 1.00 96.94 114 LYS A C 1
ATOM 905 O O . LYS A 1 114 ? 3.354 14.207 14.292 1.00 96.94 114 LYS A O 1
ATOM 910 N N . HIS A 1 115 ? 1.165 14.004 14.746 1.00 95.38 115 HIS A N 1
ATOM 911 C CA . HIS A 1 115 ? 1.169 14.931 15.880 1.00 95.38 115 HIS A CA 1
ATOM 912 C C . HIS A 1 115 ? 1.346 14.238 17.228 1.00 95.38 115 HIS A C 1
ATOM 914 O O . HIS A 1 115 ? 2.049 14.767 18.081 1.00 95.38 115 HIS A O 1
ATOM 920 N N . HIS A 1 116 ? 0.745 13.062 17.424 1.00 94.00 116 HIS A N 1
ATOM 921 C CA . HIS A 1 116 ? 0.839 12.348 18.698 1.00 94.00 116 HIS A CA 1
ATOM 922 C C . HIS A 1 116 ? 2.105 11.480 18.778 1.00 94.00 116 HIS A C 1
ATOM 924 O O . HIS A 1 116 ? 2.786 11.472 19.799 1.00 94.00 116 HIS A O 1
ATOM 930 N N . CYS A 1 117 ? 2.465 10.784 17.697 1.00 95.69 117 CYS A N 1
ATOM 931 C CA . CYS A 1 117 ? 3.680 9.961 17.646 1.00 95.69 117 CYS A CA 1
ATOM 932 C C . CYS A 1 117 ? 4.922 10.710 17.132 1.00 95.69 117 CYS A C 1
ATOM 934 O O . CYS A 1 117 ? 6.027 10.176 17.210 1.00 95.69 117 CYS A O 1
ATOM 936 N N . GLY A 1 118 ? 4.760 11.938 16.624 1.00 96.12 118 GLY A N 1
ATOM 937 C CA . GLY A 1 118 ? 5.864 12.794 16.180 1.00 96.12 118 GLY A CA 1
ATOM 938 C C . GLY A 1 118 ? 6.427 12.468 14.791 1.00 96.12 118 GLY A C 1
ATOM 939 O O . GLY A 1 118 ? 7.509 12.944 14.447 1.00 96.12 118 GLY A O 1
ATOM 940 N N . HIS A 1 119 ? 5.718 11.695 13.961 1.00 96.31 119 HIS A N 1
ATOM 941 C CA . HIS A 1 119 ? 6.150 11.324 12.603 1.00 96.31 119 HIS A CA 1
ATOM 942 C C . HIS A 1 119 ? 5.874 12.445 11.588 1.00 96.31 119 HIS A C 1
ATOM 944 O O . HIS A 1 119 ? 5.166 12.253 10.597 1.00 96.31 119 HIS A O 1
ATOM 950 N N . ILE A 1 120 ? 6.425 13.635 11.846 1.00 94.25 120 ILE A N 1
ATOM 951 C CA . ILE A 1 120 ? 6.170 14.879 11.093 1.00 94.25 120 ILE A CA 1
ATOM 952 C C . ILE A 1 120 ? 6.845 14.947 9.719 1.00 94.25 120 ILE A C 1
ATOM 954 O O . ILE A 1 120 ? 6.480 15.784 8.900 1.00 94.25 120 ILE A O 1
ATOM 958 N N . HIS A 1 121 ? 7.835 14.089 9.471 1.00 90.75 121 HIS A N 1
ATOM 959 C CA . HIS A 1 121 ? 8.660 14.119 8.259 1.00 90.75 121 HIS A CA 1
ATOM 960 C C . HIS A 1 121 ? 8.018 13.427 7.050 1.00 90.75 121 HIS A C 1
ATOM 962 O O . HIS A 1 121 ? 8.561 13.502 5.951 1.00 90.75 121 HIS A O 1
ATOM 968 N N . PHE A 1 122 ? 6.891 12.749 7.256 1.00 93.31 122 PHE A N 1
ATOM 969 C CA . PHE A 1 122 ? 6.150 12.073 6.200 1.00 93.31 122 PHE A CA 1
ATOM 970 C C . PHE A 1 122 ? 5.029 12.971 5.681 1.00 93.31 122 PHE A C 1
ATOM 972 O O . PHE A 1 122 ? 4.361 13.668 6.452 1.00 93.31 122 PHE A O 1
ATOM 979 N N . GLN A 1 123 ? 4.797 12.921 4.373 1.00 94.75 123 GLN A N 1
ATOM 980 C CA . GLN A 1 123 ? 3.606 13.490 3.759 1.00 94.75 123 GLN A CA 1
ATOM 981 C C . GLN A 1 123 ? 2.501 12.437 3.757 1.00 94.75 123 GLN A C 1
ATOM 983 O O . GLN A 1 123 ? 2.707 11.318 3.304 1.00 94.75 123 GLN A O 1
ATOM 988 N N . TYR A 1 124 ? 1.318 12.798 4.235 1.00 97.00 124 TYR A N 1
ATOM 989 C CA . TYR A 1 124 ? 0.169 11.902 4.299 1.00 97.00 124 TYR A CA 1
ATOM 990 C C . TYR A 1 124 ? -0.879 12.352 3.276 1.00 97.00 124 TYR A C 1
ATOM 992 O O . TYR A 1 124 ? -0.991 13.549 2.987 1.00 97.00 124 TYR A O 1
ATOM 1000 N N . GLY A 1 125 ? -1.615 11.408 2.691 1.00 97.19 125 GLY A N 1
ATOM 1001 C CA . GLY A 1 125 ? -2.668 11.723 1.727 1.00 97.19 125 GLY A CA 1
ATOM 1002 C C . GLY A 1 125 ? -3.145 10.519 0.914 1.00 97.19 125 GLY A C 1
ATOM 1003 O O . GLY A 1 125 ? -2.551 9.445 0.994 1.00 97.19 125 GLY A O 1
ATOM 1004 N N . PRO A 1 126 ? -4.185 10.681 0.081 1.00 96.19 126 PRO A N 1
ATOM 1005 C CA . PRO A 1 126 ? -4.529 9.668 -0.905 1.00 96.19 126 PRO A CA 1
ATOM 1006 C C . PRO A 1 126 ? -3.434 9.583 -1.976 1.00 96.19 126 PRO A C 1
ATOM 1008 O O . PRO A 1 126 ? -2.933 10.618 -2.426 1.00 96.19 126 PRO A O 1
ATOM 1011 N N . GLN A 1 127 ? -3.100 8.377 -2.446 1.00 94.88 127 GLN A N 1
ATOM 1012 C CA . GLN A 1 127 ? -2.102 8.202 -3.516 1.00 94.88 127 GLN A CA 1
ATOM 1013 C C . GLN A 1 127 ? -2.459 9.007 -4.778 1.00 94.88 127 GLN A C 1
ATOM 1015 O O . GLN A 1 127 ? -1.592 9.614 -5.413 1.00 94.88 127 GLN A O 1
ATOM 1020 N N . SER A 1 128 ? -3.751 9.055 -5.117 1.00 95.19 128 SER A N 1
ATOM 1021 C CA . SER A 1 128 ? -4.271 9.766 -6.285 1.00 95.19 128 SER A CA 1
ATOM 1022 C C . SER A 1 128 ? -3.948 11.260 -6.325 1.00 95.19 128 SER A C 1
ATOM 1024 O O . SER A 1 128 ? -4.033 11.858 -7.400 1.00 95.19 128 SER A O 1
ATOM 1026 N N . GLU A 1 129 ? -3.607 11.889 -5.193 1.00 92.38 129 GLU A N 1
ATOM 1027 C CA . GLU A 1 129 ? -3.204 13.298 -5.189 1.00 92.38 129 GLU A CA 1
ATOM 1028 C C . GLU A 1 129 ? -1.846 13.527 -5.844 1.00 92.38 129 GLU A C 1
ATOM 1030 O O . GLU A 1 129 ? -1.650 14.571 -6.464 1.00 92.38 129 GLU A O 1
ATOM 1035 N N . THR A 1 130 ? -0.942 12.546 -5.785 1.00 87.69 130 THR A N 1
ATOM 1036 C CA . THR A 1 130 ? 0.321 12.606 -6.526 1.00 87.69 130 THR A CA 1
ATOM 1037 C C . THR A 1 130 ? 0.095 12.223 -7.987 1.00 87.69 130 THR A C 1
ATOM 1039 O O . THR A 1 130 ? 0.456 12.975 -8.891 1.00 87.69 130 THR A O 1
ATOM 1042 N N . TYR A 1 131 ? -0.514 11.061 -8.231 1.00 89.94 131 TYR A N 1
ATOM 1043 C CA . TYR A 1 131 ? -0.897 10.589 -9.562 1.00 89.94 131 TYR A CA 1
ATOM 1044 C C . TYR A 1 131 ? -1.847 9.398 -9.454 1.00 89.94 131 TYR A C 1
AT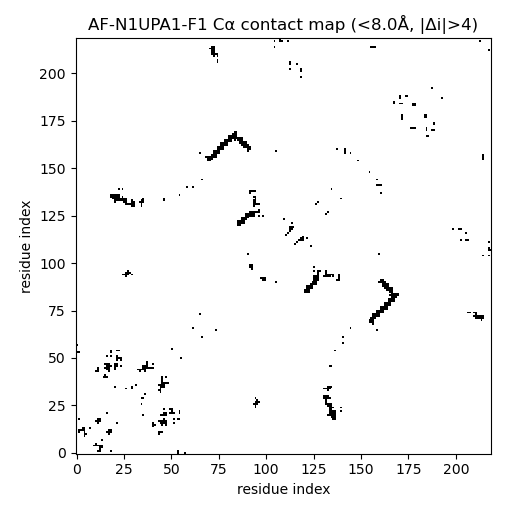OM 1046 O O . TYR A 1 131 ? -1.774 8.619 -8.505 1.00 89.94 131 TYR A O 1
ATOM 1054 N N . THR A 1 132 ? -2.712 9.213 -10.453 1.00 95.88 132 THR A N 1
ATOM 1055 C CA . THR A 1 132 ? -3.574 8.029 -10.510 1.00 95.88 132 THR A CA 1
ATOM 1056 C C . THR A 1 132 ? -2.909 6.868 -11.245 1.00 95.88 132 THR A C 1
ATOM 1058 O O . THR A 1 132 ? -2.182 7.049 -12.231 1.00 95.88 132 THR A O 1
ATOM 1061 N N . THR A 1 133 ? -3.164 5.649 -10.769 1.00 95.69 133 THR A N 1
ATOM 1062 C CA . THR A 1 133 ? -2.594 4.415 -11.327 1.00 95.69 133 THR A CA 1
ATOM 1063 C C . THR A 1 133 ? -3.625 3.317 -11.471 1.00 95.69 133 THR A C 1
ATOM 1065 O O . THR A 1 133 ? -4.448 3.099 -10.587 1.00 95.69 133 THR A O 1
ATOM 1068 N N . HIS A 1 134 ? -3.537 2.570 -12.566 1.00 97.56 134 HIS A N 1
ATOM 1069 C CA . HIS A 1 134 ? -4.305 1.351 -12.759 1.00 97.56 134 HIS A CA 1
ATOM 1070 C C . HIS A 1 134 ? -3.850 0.264 -11.796 1.00 97.56 134 HIS A C 1
ATOM 1072 O O . HIS A 1 134 ? -2.665 0.152 -11.500 1.00 97.56 134 HIS A O 1
ATOM 1078 N N . GLY A 1 135 ? -4.766 -0.634 -11.456 1.00 97.00 135 GLY A N 1
ATOM 1079 C CA . GLY A 1 135 ? -4.393 -1.975 -11.034 1.00 97.00 135 GLY A CA 1
ATOM 1080 C C . GLY A 1 135 ? -3.674 -2.086 -9.688 1.00 97.00 135 GLY A C 1
ATOM 1081 O O . GLY A 1 135 ? -3.031 -3.111 -9.461 1.00 97.00 135 GLY A O 1
ATOM 1082 N N . ASP A 1 136 ? -3.780 -1.085 -8.814 1.00 97.12 136 ASP A N 1
ATOM 1083 C CA . ASP A 1 136 ? -3.278 -1.193 -7.447 1.00 97.12 136 ASP A CA 1
ATOM 1084 C C . ASP A 1 136 ? -3.986 -2.349 -6.710 1.00 97.12 136 ASP A C 1
ATOM 1086 O O . ASP A 1 136 ? -5.209 -2.522 -6.814 1.00 97.12 136 ASP A O 1
ATOM 1090 N N . LEU A 1 137 ? -3.209 -3.213 -6.048 1.00 97.69 137 LEU A N 1
ATOM 1091 C CA . LEU A 1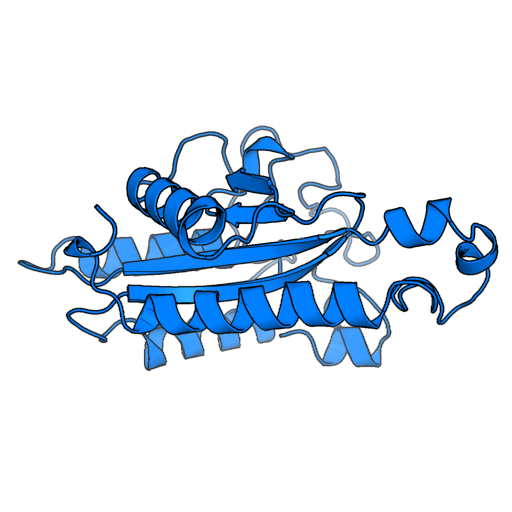 137 ? -3.731 -4.410 -5.376 1.00 97.69 137 LEU A CA 1
ATOM 1092 C C . LEU A 1 137 ? -4.455 -4.070 -4.073 1.00 97.69 137 LEU A C 1
ATOM 1094 O O . LEU A 1 137 ? -5.397 -4.779 -3.711 1.00 97.69 137 LEU A O 1
ATOM 1098 N N . TRP A 1 138 ? -4.049 -3.002 -3.391 1.00 98.06 138 TRP A N 1
ATOM 1099 C CA . TRP A 1 138 ? -4.637 -2.588 -2.126 1.00 98.06 138 TRP A CA 1
ATOM 1100 C C . TRP A 1 138 ? -5.965 -1.877 -2.319 1.00 98.06 13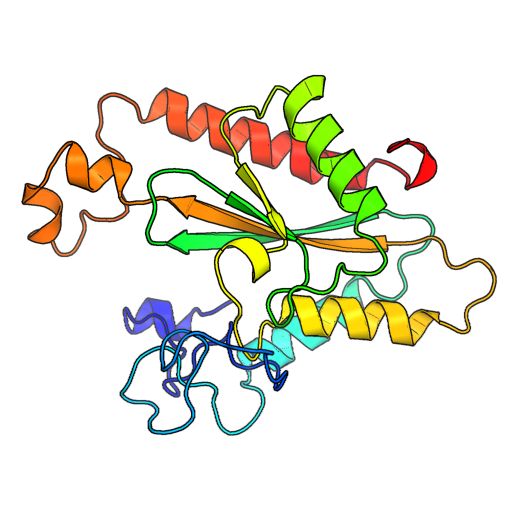8 TRP A C 1
ATOM 1102 O O . TRP A 1 138 ? -6.880 -2.162 -1.553 1.00 98.06 138 TRP A O 1
ATOM 1112 N N . ASP A 1 139 ? -6.125 -1.085 -3.383 1.00 98.25 139 ASP A N 1
ATOM 1113 C CA . ASP A 1 139 ? -7.439 -0.571 -3.798 1.00 98.25 139 ASP A CA 1
ATOM 1114 C C . ASP A 1 139 ? -8.445 -1.727 -3.958 1.00 98.25 139 ASP A C 1
ATOM 1116 O O . ASP A 1 139 ? -9.553 -1.695 -3.417 1.00 98.25 139 ASP A O 1
ATOM 1120 N N . LYS A 1 140 ? -8.030 -2.806 -4.641 1.00 97.88 140 LYS A N 1
ATOM 1121 C CA . LYS A 1 140 ? -8.868 -3.995 -4.855 1.00 97.88 140 LYS A CA 1
ATOM 1122 C C . LYS A 1 140 ? -9.194 -4.724 -3.558 1.00 97.88 140 LYS A C 1
ATOM 1124 O O . LYS A 1 140 ? -10.351 -5.074 -3.344 1.00 97.88 140 LYS A O 1
ATOM 1129 N N . LEU A 1 141 ? -8.194 -4.990 -2.721 1.00 98.19 141 LEU A N 1
ATOM 1130 C CA . LEU A 1 141 ? -8.386 -5.717 -1.465 1.00 98.19 141 LEU A CA 1
ATOM 1131 C C . LEU A 1 141 ? -9.242 -4.933 -0.470 1.00 98.19 141 LEU A C 1
ATOM 1133 O O . LEU A 1 141 ? -10.104 -5.520 0.181 1.00 98.19 141 LEU A O 1
ATOM 1137 N N . TYR A 1 142 ? -9.047 -3.617 -0.400 1.00 98.31 142 TYR A N 1
ATOM 1138 C CA . TYR A 1 142 ? -9.862 -2.715 0.405 1.00 98.31 142 TYR A CA 1
ATOM 1139 C C . TYR A 1 142 ? -11.338 -2.778 -0.007 1.00 98.31 142 TYR A C 1
ATOM 1141 O O . TYR A 1 142 ? -12.212 -3.018 0.831 1.00 98.31 142 TYR A O 1
ATOM 1149 N N . ASP A 1 143 ? -11.625 -2.658 -1.305 1.00 97.94 143 ASP A N 1
ATOM 1150 C CA . ASP A 1 143 ? -12.998 -2.744 -1.804 1.00 97.94 143 ASP A CA 1
ATOM 1151 C C . ASP A 1 143 ? -13.593 -4.144 -1.652 1.00 97.94 143 ASP A C 1
ATOM 1153 O O . ASP A 1 143 ? -14.763 -4.275 -1.291 1.00 97.94 143 ASP A O 1
ATOM 1157 N N . GLN A 1 144 ? -12.809 -5.202 -1.877 1.00 97.69 144 GLN A N 1
ATOM 1158 C CA . GLN A 1 144 ? -13.251 -6.579 -1.652 1.00 97.69 144 GLN A CA 1
ATOM 1159 C C . GLN A 1 144 ? -13.645 -6.815 -0.193 1.00 97.69 144 GLN A C 1
ATOM 1161 O O . GLN A 1 144 ? -14.734 -7.332 0.049 1.00 97.69 144 GLN A O 1
ATOM 1166 N N . TYR A 1 145 ? -12.812 -6.393 0.761 1.00 97.94 145 TYR A N 1
ATOM 1167 C CA . TYR A 1 145 ? -13.100 -6.506 2.191 1.00 97.94 145 TYR A CA 1
ATOM 1168 C C . TYR A 1 145 ? -14.393 -5.771 2.556 1.00 97.94 145 TYR A C 1
ATOM 1170 O O . TYR A 1 145 ? -15.301 -6.334 3.164 1.00 97.94 145 TYR A O 1
ATOM 1178 N N . ARG A 1 146 ? -14.533 -4.515 2.115 1.00 96.50 146 ARG A N 1
ATOM 1179 C CA . ARG A 1 146 ? -15.738 -3.722 2.389 1.00 96.50 146 ARG A CA 1
ATOM 1180 C C . ARG A 1 146 ? -16.998 -4.325 1.781 1.00 96.50 146 ARG A C 1
ATOM 1182 O O . ARG A 1 146 ? -18.045 -4.325 2.424 1.00 96.50 146 ARG A O 1
ATOM 1189 N N . ASN A 1 147 ? -16.911 -4.824 0.552 1.00 96.62 147 ASN A N 1
ATOM 1190 C CA . ASN A 1 147 ? -18.045 -5.444 -0.121 1.00 96.62 147 ASN A CA 1
ATOM 1191 C C . ASN A 1 147 ? -18.453 -6.759 0.551 1.00 96.62 147 ASN A C 1
ATOM 1193 O O . ASN A 1 147 ? -19.649 -6.996 0.710 1.00 96.62 147 ASN A O 1
ATOM 1197 N N . TYR A 1 148 ? -17.485 -7.569 0.989 1.00 96.69 148 TYR A N 1
ATOM 1198 C CA . TYR A 1 148 ? -17.734 -8.828 1.693 1.00 96.69 148 TYR A CA 1
ATOM 1199 C C . TYR A 1 148 ? -18.550 -8.617 2.981 1.00 96.69 148 TYR A C 1
ATOM 1201 O O . TYR A 1 148 ? -19.482 -9.370 3.251 1.00 96.69 148 TYR A O 1
ATOM 1209 N N . HIS A 1 149 ? -18.299 -7.525 3.712 1.00 96.38 149 HIS A N 1
ATOM 1210 C CA . HIS A 1 149 ? -19.007 -7.206 4.960 1.00 96.38 149 HIS A CA 1
ATOM 1211 C C . HIS A 1 149 ? -20.182 -6.231 4.822 1.00 96.38 149 HIS A C 1
ATOM 1213 O O . HIS A 1 149 ? -20.780 -5.845 5.825 1.00 96.38 149 HIS A O 1
ATOM 1219 N N . LYS A 1 150 ? -20.550 -5.817 3.603 1.00 93.62 1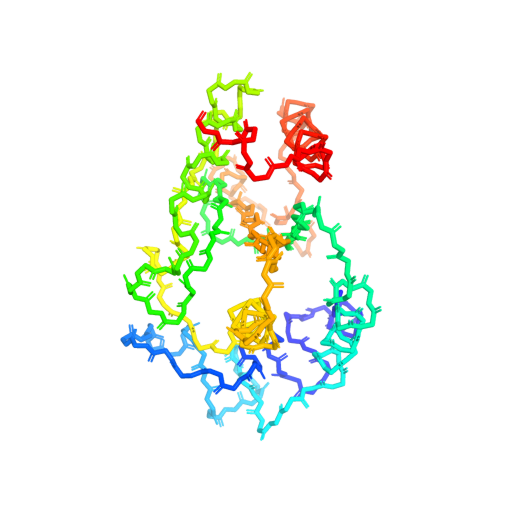50 LYS A N 1
ATOM 1220 C CA . LYS A 1 150 ? -21.567 -4.772 3.377 1.00 93.62 150 LYS A CA 1
ATOM 1221 C C . LYS A 1 150 ? -22.926 -5.088 4.017 1.00 93.62 150 LYS A C 1
ATOM 1223 O O . LYS A 1 150 ? -23.625 -4.170 4.436 1.00 93.62 150 LYS A O 1
ATOM 1228 N N . ASN A 1 151 ? -23.287 -6.370 4.089 1.00 93.38 151 ASN A N 1
ATOM 1229 C CA . ASN A 1 151 ? -24.559 -6.843 4.645 1.00 93.38 151 ASN A CA 1
ATOM 1230 C C . ASN A 1 151 ? -24.426 -7.391 6.077 1.00 93.38 151 ASN A C 1
ATOM 1232 O O . ASN A 1 151 ? -25.408 -7.856 6.654 1.00 93.38 151 ASN A O 1
ATOM 1236 N N . SER A 1 152 ? -23.223 -7.369 6.651 1.00 92.56 152 SER A N 1
ATOM 1237 C CA . SER A 1 152 ? -22.974 -7.880 7.994 1.00 92.56 152 SER A CA 1
ATOM 1238 C C . SER A 1 152 ? -23.462 -6.870 9.030 1.00 92.56 152 SER A C 1
ATOM 1240 O O . SER A 1 152 ? -22.877 -5.800 9.210 1.00 92.56 152 SER A O 1
ATOM 1242 N N . LEU A 1 153 ? -24.534 -7.222 9.741 1.00 84.12 153 LEU A N 1
ATOM 1243 C CA . LEU A 1 153 ? -25.015 -6.442 10.878 1.00 84.12 153 LEU A CA 1
ATOM 1244 C C . LEU A 1 153 ? -23.907 -6.366 11.941 1.00 84.12 153 LEU A C 1
ATOM 1246 O O . LEU A 1 153 ? -23.364 -7.390 12.351 1.00 84.12 153 LEU A O 1
ATOM 1250 N N . ASN A 1 154 ? -23.582 -5.150 12.382 1.00 84.50 154 ASN A N 1
ATOM 1251 C CA . ASN A 1 154 ? -22.554 -4.854 13.389 1.00 84.50 154 ASN A CA 1
ATOM 1252 C C . ASN A 1 154 ? -21.098 -5.150 12.980 1.00 84.50 154 ASN A C 1
ATOM 1254 O O . ASN A 1 154 ? -20.245 -5.292 13.856 1.00 84.50 154 ASN A O 1
ATOM 1258 N N . TRP A 1 155 ? -20.770 -5.200 11.682 1.00 93.00 155 TRP A N 1
ATOM 1259 C CA . TRP A 1 155 ? -19.363 -5.275 11.278 1.00 93.00 155 TRP A CA 1
ATOM 1260 C C . TRP A 1 155 ? -18.635 -3.952 11.524 1.00 93.00 155 TRP A C 1
ATOM 1262 O O . TRP A 1 155 ? -18.947 -2.926 10.917 1.00 93.00 155 TRP A O 1
ATOM 1272 N N . ASN A 1 156 ? -17.651 -3.976 12.418 1.00 91.38 156 ASN A N 1
ATOM 1273 C CA . ASN A 1 156 ? -16.901 -2.796 12.845 1.00 91.38 156 ASN A CA 1
ATOM 1274 C C . ASN A 1 156 ? -15.393 -2.884 12.563 1.00 91.38 156 ASN A C 1
ATOM 1276 O O . ASN A 1 156 ? -14.701 -1.877 12.729 1.00 91.38 156 ASN A O 1
ATOM 1280 N N . SER A 1 157 ? -14.892 -4.039 12.117 1.00 93.94 157 SER A N 1
ATOM 1281 C CA . SER A 1 157 ? -13.491 -4.195 11.739 1.00 93.94 157 SER A CA 1
ATOM 1282 C C . SER A 1 157 ? -13.152 -3.401 10.483 1.00 93.94 157 SER A C 1
ATOM 1284 O O . SER A 1 157 ? -13.983 -3.213 9.586 1.00 93.94 157 SER A O 1
ATOM 1286 N N . LYS A 1 158 ? -11.906 -2.927 10.419 1.00 95.31 158 LYS A N 1
ATOM 1287 C CA . LYS A 1 158 ? -11.414 -2.071 9.337 1.00 95.31 158 LYS A CA 1
ATOM 1288 C C . LYS A 1 158 ? -10.088 -2.588 8.798 1.00 95.31 158 LYS A C 1
ATOM 1290 O O . LYS A 1 158 ? -9.077 -2.512 9.488 1.00 95.31 158 LYS A O 1
ATOM 1295 N N . LEU A 1 159 ? -10.094 -3.060 7.551 1.00 97.38 159 LEU A N 1
ATOM 1296 C CA . LEU A 1 159 ? -8.880 -3.290 6.770 1.00 97.38 159 LEU A CA 1
ATOM 1297 C C . LEU A 1 159 ? -8.397 -1.961 6.192 1.00 97.38 159 LEU A C 1
ATOM 1299 O O . LEU A 1 159 ? -9.083 -1.374 5.359 1.00 97.38 159 LEU A O 1
ATOM 1303 N N . LEU A 1 160 ? -7.233 -1.496 6.642 1.00 97.56 160 LEU A N 1
ATOM 1304 C CA . LEU A 1 160 ? -6.699 -0.179 6.299 1.00 97.56 160 LEU A CA 1
ATOM 1305 C C . LEU A 1 160 ? -5.322 -0.323 5.651 1.00 97.56 160 LEU A C 1
ATOM 1307 O O . LEU A 1 160 ? -4.306 -0.247 6.348 1.00 97.56 160 LEU A O 1
ATOM 1311 N N . PRO A 1 161 ? -5.257 -0.553 4.329 1.00 97.94 161 PRO A N 1
ATOM 1312 C CA . PRO A 1 161 ? -3.987 -0.518 3.632 1.00 97.94 161 PRO A CA 1
ATOM 1313 C C . PRO A 1 161 ? -3.427 0.900 3.564 1.00 97.94 161 PRO A C 1
ATOM 1315 O O . PRO A 1 161 ? -4.160 1.866 3.342 1.00 97.94 161 PRO A O 1
ATOM 1318 N N . LEU A 1 162 ? -2.119 0.984 3.761 1.00 98.12 162 LEU A N 1
ATOM 1319 C CA . LEU A 1 162 ? -1.282 2.166 3.680 1.00 98.12 162 LEU A CA 1
ATOM 1320 C C . LEU A 1 162 ? -0.015 1.792 2.910 1.00 98.12 162 LEU A C 1
ATOM 1322 O O . LEU A 1 162 ? 0.561 0.726 3.125 1.00 98.12 162 LEU A O 1
ATOM 1326 N N . THR A 1 163 ? 0.439 2.685 2.044 1.00 97.06 163 THR A N 1
ATOM 1327 C CA . THR A 1 163 ? 1.703 2.549 1.323 1.00 97.06 163 THR A CA 1
ATOM 1328 C C . THR A 1 163 ? 2.691 3.561 1.871 1.00 97.06 163 THR A C 1
ATOM 1330 O O . THR A 1 163 ? 2.419 4.755 1.834 1.00 97.06 163 THR A O 1
ATOM 1333 N N . LEU A 1 164 ? 3.841 3.106 2.362 1.00 96.06 164 LEU A N 1
ATOM 1334 C CA . LEU A 1 164 ? 4.975 3.980 2.637 1.00 96.06 164 LEU A CA 1
ATOM 1335 C C . LEU A 1 164 ? 5.896 3.980 1.411 1.00 96.06 164 LEU A C 1
ATOM 1337 O O . LEU A 1 164 ? 6.625 3.017 1.174 1.00 96.06 164 LEU A O 1
ATOM 1341 N N . GLU A 1 165 ? 5.842 5.067 0.647 1.00 92.69 165 GLU A N 1
ATOM 1342 C CA . GLU A 1 165 ? 6.741 5.357 -0.468 1.00 92.69 165 GLU A CA 1
ATOM 1343 C C . GLU A 1 165 ? 7.964 6.107 0.064 1.00 92.69 165 GLU A C 1
ATOM 1345 O O . GLU A 1 165 ? 7.877 7.279 0.440 1.00 92.69 165 GLU A O 1
ATOM 1350 N N . VAL A 1 166 ? 9.111 5.433 0.083 1.00 88.75 166 VAL A N 1
ATOM 1351 C CA . VAL A 1 166 ? 10.391 6.011 0.498 1.00 88.75 166 VAL A CA 1
ATOM 1352 C C . VAL A 1 166 ? 11.028 6.759 -0.671 1.00 88.75 166 VAL A C 1
ATOM 1354 O O . VAL A 1 166 ? 11.329 6.168 -1.714 1.00 88.75 166 VAL A O 1
ATOM 1357 N N . GLY A 1 167 ? 11.256 8.059 -0.497 1.00 77.19 167 GLY A N 1
ATOM 1358 C CA . GLY A 1 167 ? 11.877 8.917 -1.498 1.00 77.19 167 GLY A CA 1
ATOM 1359 C C . GLY A 1 167 ? 13.386 8.696 -1.571 1.00 77.19 167 GLY A C 1
ATOM 1360 O O . GLY A 1 167 ? 14.109 8.972 -0.620 1.00 77.19 167 GLY A O 1
ATOM 1361 N N . THR A 1 168 ? 13.895 8.238 -2.718 1.00 67.06 168 THR A N 1
ATOM 1362 C CA . THR A 1 168 ? 15.330 7.932 -2.886 1.00 67.06 168 THR A CA 1
ATOM 1363 C C . THR A 1 168 ? 16.130 9.039 -3.584 1.00 67.06 168 THR A C 1
ATOM 1365 O O . THR A 1 168 ? 17.305 8.851 -3.894 1.00 67.06 168 THR A O 1
ATOM 1368 N N . TRP A 1 169 ? 15.521 10.189 -3.902 1.00 54.47 169 TRP A N 1
ATOM 1369 C CA . TRP A 1 169 ? 16.192 11.273 -4.643 1.00 54.47 169 TRP A CA 1
ATOM 1370 C C . TRP A 1 169 ? 16.931 12.284 -3.764 1.00 54.47 169 TRP A C 1
ATOM 1372 O O . TRP A 1 169 ? 17.772 13.021 -4.279 1.00 54.47 169 TRP A O 1
ATOM 1382 N N . SER A 1 170 ? 16.659 12.328 -2.460 1.00 50.84 170 SER A N 1
ATOM 1383 C CA . SER A 1 170 ? 17.451 13.115 -1.502 1.00 50.84 170 SER A CA 1
ATOM 1384 C C . SER A 1 170 ? 18.918 12.668 -1.534 1.00 50.84 170 SER A C 1
ATOM 1386 O O . SER A 1 170 ? 19.811 13.493 -1.701 1.00 50.84 170 SER A O 1
ATOM 1388 N N . ASP A 1 171 ? 19.147 11.355 -1.556 1.00 50.41 171 ASP A N 1
ATOM 1389 C CA . ASP A 1 171 ? 20.473 10.738 -1.662 1.00 50.41 171 ASP A CA 1
ATOM 1390 C C . ASP A 1 171 ? 21.210 11.015 -2.985 1.00 50.41 171 ASP A C 1
ATOM 1392 O O . ASP A 1 171 ? 22.440 10.964 -3.017 1.00 50.41 171 ASP A O 1
ATOM 1396 N N . LEU A 1 172 ? 20.482 11.277 -4.079 1.00 50.28 172 LEU A N 1
ATOM 1397 C CA . LEU A 1 172 ? 21.056 11.569 -5.402 1.00 50.28 172 LEU A CA 1
ATOM 1398 C C . LEU A 1 172 ? 21.445 13.043 -5.562 1.00 50.28 172 LEU A C 1
ATOM 1400 O O . LEU A 1 172 ? 22.376 13.338 -6.308 1.00 50.28 172 LEU A O 1
ATOM 1404 N N . ARG A 1 173 ? 20.754 13.965 -4.870 1.00 49.78 173 ARG A N 1
ATOM 1405 C CA . ARG A 1 173 ? 21.169 15.379 -4.812 1.00 49.78 173 ARG A CA 1
ATOM 1406 C C . ARG A 1 173 ? 22.461 15.550 -4.018 1.00 49.78 173 ARG A C 1
ATOM 1408 O O . ARG A 1 173 ? 23.268 16.397 -4.379 1.00 49.78 173 ARG A O 1
ATOM 1415 N N . GLU A 1 174 ? 22.645 14.757 -2.964 1.00 51.19 174 GLU A N 1
ATOM 1416 C CA . GLU A 1 174 ? 23.843 14.827 -2.120 1.00 51.19 174 GLU A CA 1
ATOM 1417 C C . GLU A 1 174 ? 25.059 14.111 -2.727 1.00 51.19 174 GLU A C 1
ATOM 1419 O O . GLU A 1 174 ? 26.187 14.541 -2.505 1.00 51.19 174 GLU A O 1
ATOM 1424 N N . ASP A 1 175 ? 24.858 13.061 -3.531 1.00 52.81 175 ASP A N 1
ATOM 1425 C CA . ASP A 1 175 ? 25.944 12.381 -4.249 1.00 52.81 175 ASP A CA 1
ATOM 1426 C C . ASP A 1 175 ? 25.510 11.953 -5.667 1.00 52.81 175 ASP A C 1
ATOM 1428 O O . ASP A 1 175 ? 25.057 10.818 -5.881 1.00 52.81 175 ASP A O 1
ATOM 1432 N N . PRO A 1 176 ? 25.696 12.829 -6.674 1.00 55.03 176 PRO A N 1
ATOM 1433 C CA . PRO A 1 176 ? 25.353 12.546 -8.069 1.00 55.03 176 PRO A CA 1
ATOM 1434 C C . PRO A 1 176 ? 26.106 11.341 -8.652 1.00 55.03 176 PRO A C 1
ATOM 1436 O O . PRO A 1 176 ? 25.642 10.716 -9.609 1.00 55.03 176 PRO A O 1
ATOM 1439 N N . SER A 1 177 ? 27.255 10.965 -8.073 1.00 57.47 177 SER A N 1
ATOM 1440 C CA . SER A 1 177 ? 28.061 9.833 -8.542 1.00 57.47 177 SER A CA 1
ATOM 1441 C C . SER A 1 177 ? 27.388 8.472 -8.285 1.00 57.47 177 SER A C 1
ATOM 1443 O O . SER A 1 177 ? 27.728 7.474 -8.933 1.00 57.47 177 SER A O 1
ATOM 1445 N N . LYS A 1 178 ? 26.362 8.423 -7.415 1.00 54.16 178 LYS A N 1
ATOM 1446 C CA . LYS A 1 178 ? 25.537 7.227 -7.158 1.00 54.16 178 LYS A CA 1
ATOM 1447 C C . LYS A 1 178 ? 24.746 6.754 -8.382 1.00 54.16 178 LYS A C 1
ATOM 1449 O O . LYS A 1 178 ? 24.482 5.554 -8.470 1.00 54.16 178 LYS A O 1
ATOM 1454 N N . LEU A 1 179 ? 24.444 7.631 -9.347 1.00 51.66 179 LEU A N 1
ATOM 1455 C CA . LEU A 1 179 ? 23.806 7.265 -10.627 1.00 51.66 179 LEU A CA 1
ATOM 1456 C C . LEU A 1 179 ? 24.639 6.255 -11.432 1.00 51.66 179 LEU A C 1
ATOM 1458 O O . LEU A 1 179 ? 24.087 5.428 -12.155 1.00 51.66 179 LEU A O 1
ATOM 1462 N N . PHE A 1 180 ? 25.964 6.281 -11.271 1.00 53.03 180 PHE A N 1
ATOM 1463 C CA . PHE A 1 180 ? 26.896 5.442 -12.027 1.00 53.03 180 PHE A CA 1
ATOM 1464 C C . PHE A 1 180 ? 27.279 4.144 -11.300 1.00 53.03 180 PHE A C 1
ATOM 1466 O O . PHE A 1 180 ? 27.940 3.273 -11.870 1.00 53.03 180 PHE A O 1
ATOM 1473 N N . ARG A 1 181 ? 26.849 3.960 -10.045 1.00 52.12 181 ARG A N 1
ATOM 1474 C CA . ARG A 1 181 ? 27.120 2.745 -9.264 1.00 52.12 181 ARG A CA 1
ATOM 1475 C C . ARG A 1 181 ? 25.908 1.816 -9.304 1.00 52.12 181 ARG A C 1
ATOM 1477 O O . ARG A 1 181 ? 24.912 2.071 -8.635 1.00 52.12 181 ARG A O 1
ATOM 1484 N N . LYS A 1 182 ? 26.044 0.650 -9.960 1.00 48.78 182 LYS A N 1
ATOM 1485 C CA . LYS A 1 182 ? 25.049 -0.458 -10.041 1.00 48.78 182 LYS A CA 1
ATOM 1486 C C . LYS A 1 182 ? 24.442 -0.931 -8.693 1.00 48.78 182 LYS A C 1
ATOM 1488 O O . LYS A 1 182 ? 23.560 -1.781 -8.696 1.00 48.78 182 LYS A O 1
ATOM 1493 N N . ARG A 1 183 ? 24.928 -0.435 -7.548 1.00 47.66 183 ARG A N 1
ATOM 1494 C CA . ARG A 1 183 ? 24.549 -0.812 -6.171 1.00 47.66 183 ARG A CA 1
ATOM 1495 C C . ARG A 1 183 ? 24.207 0.380 -5.251 1.00 47.66 183 ARG A C 1
ATOM 1497 O O . ARG A 1 183 ? 23.957 0.156 -4.072 1.00 47.66 183 ARG A O 1
ATOM 1504 N N . GLY A 1 184 ? 24.244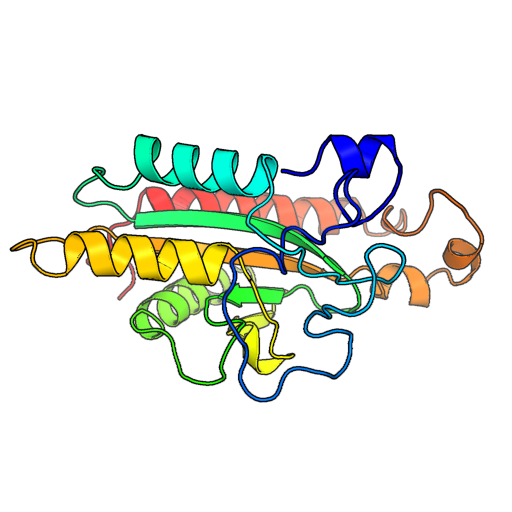 1.626 -5.737 1.00 43.44 184 GLY A N 1
ATOM 1505 C CA . GLY A 1 184 ? 24.290 2.825 -4.879 1.00 43.44 184 GLY A CA 1
ATOM 1506 C C . GLY A 1 184 ? 22.973 3.565 -4.632 1.00 43.44 184 GLY A C 1
ATOM 1507 O O . GLY A 1 184 ? 22.929 4.387 -3.726 1.00 43.44 184 GLY A O 1
ATOM 1508 N N . ILE A 1 185 ? 21.914 3.288 -5.398 1.00 43.00 185 ILE A N 1
ATOM 1509 C CA . ILE A 1 185 ? 20.707 4.141 -5.427 1.00 43.00 185 ILE A CA 1
ATOM 1510 C C . ILE A 1 185 ? 19.850 4.001 -4.152 1.00 43.00 185 ILE A C 1
ATOM 1512 O O . ILE A 1 185 ? 19.138 4.927 -3.792 1.00 43.00 185 ILE A O 1
ATOM 1516 N N . PHE A 1 186 ? 19.951 2.873 -3.440 1.00 47.72 186 PHE A N 1
ATOM 1517 C CA . PHE A 1 186 ? 19.129 2.571 -2.255 1.00 47.72 186 PHE A CA 1
ATOM 1518 C C . PHE A 1 186 ? 19.910 2.574 -0.933 1.00 47.72 186 PHE A C 1
ATOM 1520 O O . PHE A 1 186 ? 19.376 2.166 0.095 1.00 47.72 186 PHE A O 1
ATOM 1527 N N . ASN A 1 187 ? 21.187 2.975 -0.951 1.00 46.72 187 ASN A N 1
ATOM 1528 C CA . ASN A 1 187 ? 21.982 3.101 0.267 1.00 46.72 187 ASN A CA 1
ATOM 1529 C C . ASN A 1 187 ? 22.059 4.580 0.674 1.00 46.72 187 ASN A C 1
ATOM 1531 O O . ASN A 1 187 ? 22.688 5.363 -0.057 1.00 46.72 187 ASN A O 1
ATOM 1535 N N . PRO A 1 188 ? 21.481 4.954 1.833 1.00 50.03 188 PRO A N 1
ATOM 1536 C CA . PRO A 1 188 ? 21.542 6.326 2.304 1.00 50.03 188 PRO A CA 1
ATOM 1537 C C . PRO A 1 188 ? 22.990 6.770 2.503 1.00 50.03 188 PRO A C 1
ATOM 1539 O O . PRO A 1 188 ? 23.853 5.958 2.866 1.00 50.03 188 PRO A O 1
ATOM 1542 N N . ALA A 1 189 ? 23.274 8.045 2.226 1.00 50.28 189 ALA A N 1
ATOM 1543 C CA . ALA A 1 189 ? 24.579 8.637 2.512 1.00 50.28 189 ALA A CA 1
ATOM 1544 C C . ALA A 1 189 ? 24.964 8.403 3.990 1.00 50.28 189 ALA A C 1
ATOM 1546 O O . ALA A 1 189 ? 24.128 8.452 4.895 1.00 50.28 189 ALA A O 1
ATOM 1547 N N . SER A 1 190 ? 26.240 8.103 4.250 1.00 53.09 190 SER A N 1
ATOM 1548 C CA . SER A 1 190 ? 26.718 7.661 5.570 1.00 53.09 190 SER A CA 1
ATOM 1549 C C . SER A 1 190 ? 26.519 8.688 6.687 1.00 53.09 190 SER A C 1
ATOM 1551 O O . SER A 1 190 ? 26.508 8.299 7.851 1.00 53.09 190 SER A O 1
ATOM 1553 N N . PHE A 1 191 ? 26.335 9.967 6.350 1.00 52.03 191 PHE A N 1
ATOM 1554 C CA . PHE A 1 191 ? 26.265 11.064 7.313 1.00 52.03 191 PHE A CA 1
ATOM 1555 C C . PHE A 1 191 ? 24.955 11.087 8.132 1.00 52.03 191 PHE A C 1
ATOM 1557 O O . PHE A 1 191 ? 25.000 11.429 9.305 1.00 52.03 191 PHE A O 1
ATOM 1564 N N . ASN A 1 192 ? 23.826 10.593 7.590 1.00 63.38 192 ASN A N 1
ATOM 1565 C CA . ASN A 1 192 ? 22.500 10.646 8.248 1.00 63.38 192 ASN A CA 1
ATOM 1566 C C . ASN A 1 192 ? 21.817 9.275 8.426 1.00 63.38 192 ASN A C 1
ATOM 1568 O O . ASN A 1 192 ? 20.606 9.173 8.654 1.00 63.38 192 ASN A O 1
ATOM 1572 N N . LYS A 1 193 ? 22.582 8.182 8.329 1.00 71.12 193 LYS A N 1
ATOM 1573 C CA . LYS A 1 193 ? 22.035 6.815 8.356 1.00 71.12 193 LYS A CA 1
ATOM 1574 C C . LYS A 1 193 ? 21.353 6.466 9.684 1.00 71.12 193 LYS A C 1
ATOM 1576 O O . LYS A 1 193 ? 20.317 5.808 9.669 1.00 71.12 193 LYS A O 1
ATOM 1581 N N . ILE A 1 194 ? 21.906 6.903 10.819 1.00 79.50 194 ILE A N 1
ATOM 1582 C CA . ILE A 1 194 ? 21.342 6.618 12.151 1.00 79.50 194 ILE A CA 1
ATOM 1583 C C . ILE A 1 194 ? 19.987 7.305 12.321 1.00 79.50 194 ILE A C 1
ATOM 1585 O O . ILE A 1 194 ? 19.026 6.651 12.717 1.00 79.50 194 ILE A O 1
ATOM 1589 N N . GLU A 1 195 ? 19.892 8.588 11.974 1.00 80.88 195 GLU A N 1
ATOM 1590 C CA . GLU A 1 195 ? 18.645 9.352 12.067 1.00 80.88 195 GLU A CA 1
ATOM 1591 C C . GLU A 1 195 ? 17.572 8.785 11.130 1.00 80.88 195 GLU A C 1
ATOM 1593 O O . GLU A 1 195 ? 16.442 8.542 11.546 1.00 80.88 195 GLU A O 1
ATOM 1598 N N . THR A 1 196 ? 17.951 8.478 9.888 1.00 81.50 196 THR A N 1
ATOM 1599 C CA . THR A 1 196 ? 17.060 7.880 8.886 1.00 81.50 196 THR A CA 1
ATOM 1600 C C . THR A 1 196 ? 16.512 6.532 9.360 1.00 81.50 196 THR A C 1
ATOM 1602 O O . THR A 1 196 ? 15.304 6.294 9.331 1.00 81.50 196 THR A O 1
ATOM 1605 N N . ILE A 1 197 ? 17.381 5.656 9.878 1.00 85.69 197 ILE A N 1
ATOM 1606 C CA . ILE A 1 197 ? 16.964 4.381 10.473 1.00 85.69 197 ILE A CA 1
ATOM 1607 C C . ILE A 1 197 ? 16.067 4.621 11.693 1.00 85.69 197 ILE A C 1
ATOM 1609 O O . ILE A 1 197 ? 15.062 3.930 11.848 1.00 85.69 197 ILE A O 1
ATOM 1613 N N . GLY A 1 198 ? 16.410 5.580 12.555 1.00 88.62 198 GLY A N 1
ATOM 1614 C CA . GLY A 1 198 ? 15.620 5.944 13.729 1.00 88.62 198 GLY A CA 1
ATOM 1615 C C . GLY A 1 198 ? 14.200 6.369 13.360 1.00 88.62 198 GLY A C 1
ATOM 1616 O O . GLY A 1 198 ? 13.244 5.861 13.944 1.00 88.62 198 GLY A O 1
ATOM 1617 N N . ARG A 1 199 ? 14.064 7.213 12.333 1.00 90.44 199 ARG A N 1
ATOM 1618 C CA . ARG A 1 199 ? 12.786 7.692 11.794 1.00 90.44 199 ARG A CA 1
ATOM 1619 C C . ARG A 1 199 ? 11.908 6.542 11.308 1.00 90.44 199 ARG A C 1
ATOM 1621 O O . ARG A 1 199 ? 10.789 6.392 11.791 1.00 90.44 199 ARG A O 1
ATOM 1628 N N . TYR A 1 200 ? 12.420 5.681 10.424 1.00 92.19 200 TYR A N 1
ATOM 1629 C CA . TYR A 1 200 ? 11.631 4.551 9.918 1.00 92.19 200 TYR A CA 1
ATOM 1630 C C . TYR A 1 200 ? 11.318 3.523 11.004 1.00 92.19 200 TYR A C 1
ATOM 1632 O O . TYR A 1 200 ? 10.201 3.020 11.062 1.00 92.19 200 TYR A O 1
ATOM 1640 N N . ARG A 1 201 ? 12.259 3.221 11.907 1.00 94.00 201 ARG A N 1
ATOM 1641 C CA . ARG A 1 201 ? 11.997 2.302 13.028 1.00 94.00 201 ARG A CA 1
ATOM 1642 C C . ARG A 1 201 ? 10.930 2.849 13.971 1.00 94.00 201 ARG A C 1
ATOM 1644 O O . ARG A 1 201 ? 10.076 2.084 14.411 1.00 94.00 201 ARG A O 1
ATOM 1651 N N . GLY A 1 202 ? 10.980 4.147 14.273 1.00 96.06 202 GLY A N 1
ATOM 1652 C CA . GLY A 1 202 ? 9.962 4.835 15.063 1.00 96.06 202 GLY A CA 1
ATOM 1653 C C . GLY A 1 202 ? 8.593 4.747 14.397 1.00 96.06 202 GLY A C 1
ATOM 1654 O O . GLY A 1 202 ? 7.637 4.312 15.035 1.00 96.06 202 GLY A O 1
ATOM 1655 N N . PHE A 1 203 ? 8.527 5.069 13.102 1.00 96.75 203 PHE A N 1
ATOM 1656 C CA . PHE A 1 203 ? 7.300 4.975 12.315 1.00 96.75 203 PHE A CA 1
ATOM 1657 C C . PHE A 1 203 ? 6.727 3.555 12.314 1.00 96.75 203 PHE A C 1
ATOM 1659 O O . PHE A 1 203 ? 5.575 3.362 12.684 1.00 96.75 203 PHE A O 1
ATOM 1666 N N . LEU A 1 204 ? 7.535 2.543 11.977 1.00 96.81 204 LEU A N 1
ATOM 1667 C CA . LEU A 1 204 ? 7.095 1.144 11.921 1.00 96.81 204 LEU A CA 1
ATOM 1668 C C . LEU A 1 204 ? 6.580 0.640 13.274 1.00 96.81 204 LEU A C 1
ATOM 1670 O O . LEU A 1 204 ? 5.575 -0.067 13.326 1.00 96.81 204 LEU A O 1
ATOM 1674 N N . ARG A 1 205 ? 7.240 1.016 14.377 1.00 97.19 205 ARG A N 1
ATOM 1675 C CA . ARG A 1 205 ? 6.789 0.675 15.734 1.00 97.19 205 ARG A CA 1
ATOM 1676 C C . ARG A 1 205 ? 5.386 1.214 15.999 1.00 97.19 205 ARG A C 1
ATOM 1678 O O . ARG A 1 205 ? 4.535 0.473 16.485 1.00 97.19 205 ARG A O 1
ATOM 1685 N N . ASP A 1 206 ? 5.159 2.495 15.726 1.00 97.06 206 ASP A N 1
ATOM 1686 C CA . ASP A 1 206 ? 3.880 3.134 16.040 1.00 97.06 206 ASP A CA 1
ATOM 1687 C C . ASP A 1 206 ? 2.786 2.745 15.038 1.00 97.06 206 ASP A C 1
ATOM 1689 O O . ASP A 1 206 ? 1.639 2.569 15.436 1.00 97.06 206 ASP A O 1
ATOM 1693 N N . PHE A 1 207 ? 3.150 2.465 13.785 1.00 97.00 207 PHE A N 1
ATOM 1694 C CA . PHE A 1 207 ? 2.260 1.860 12.799 1.00 97.00 207 PHE A CA 1
ATOM 1695 C C . PHE A 1 207 ? 1.721 0.505 13.274 1.00 97.00 207 PHE A C 1
ATOM 1697 O O . PHE A 1 207 ? 0.514 0.285 13.265 1.00 97.00 207 PHE A O 1
ATOM 1704 N N . ILE A 1 208 ? 2.592 -0.402 13.735 1.00 95.75 208 ILE A N 1
ATOM 1705 C CA . ILE A 1 208 ? 2.165 -1.723 14.233 1.00 95.75 208 ILE A CA 1
ATOM 1706 C C . ILE A 1 208 ? 1.216 -1.568 15.430 1.00 95.75 208 ILE A C 1
ATOM 1708 O O . ILE A 1 208 ? 0.249 -2.319 15.562 1.00 95.75 208 ILE A O 1
ATOM 1712 N N . ARG A 1 209 ? 1.447 -0.563 16.283 1.00 95.50 209 ARG A N 1
ATOM 1713 C CA . ARG A 1 209 ? 0.584 -0.266 17.436 1.00 95.50 209 ARG A CA 1
ATOM 1714 C C . ARG A 1 209 ? -0.814 0.213 17.051 1.00 95.50 209 ARG A C 1
ATOM 1716 O O . ARG A 1 209 ? -1.711 0.055 17.874 1.00 95.50 209 ARG A O 1
ATOM 1723 N N . LEU A 1 210 ? -1.041 0.694 15.824 1.00 95.25 210 LEU A N 1
ATOM 1724 C CA . LEU A 1 210 ? -2.398 0.978 15.336 1.00 95.25 210 LEU A CA 1
ATOM 1725 C C . LEU A 1 210 ? -3.293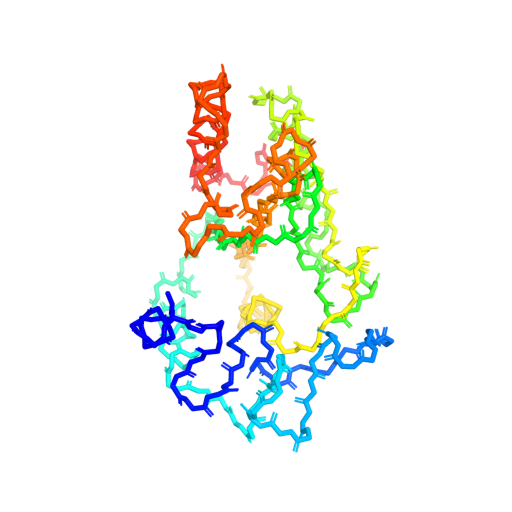 -0.268 15.396 1.00 95.25 210 LEU A C 1
ATOM 1727 O O . LEU A 1 210 ? -4.484 -0.146 15.654 1.00 95.25 210 LEU A O 1
ATOM 1731 N N . GLY A 1 211 ? -2.726 -1.470 15.229 1.00 93.62 211 GLY A N 1
ATOM 1732 C CA . GLY A 1 211 ? -3.471 -2.729 15.337 1.00 93.62 211 GLY A CA 1
ATOM 1733 C C . GLY A 1 211 ? -3.950 -3.057 16.758 1.00 93.62 211 GLY A C 1
ATOM 1734 O O . GLY A 1 211 ? -4.787 -3.935 16.933 1.00 93.62 211 GLY A O 1
ATOM 1735 N N . LEU A 1 212 ? -3.442 -2.352 17.776 1.00 92.50 212 LEU A N 1
ATOM 1736 C CA . LEU A 1 212 ? -3.918 -2.450 19.162 1.00 92.50 212 LEU A CA 1
ATOM 1737 C C . LEU A 1 212 ? -5.056 -1.462 19.458 1.00 92.50 212 LEU A C 1
ATOM 1739 O O . LEU A 1 212 ? -5.670 -1.539 20.522 1.00 92.50 212 LEU A O 1
ATOM 1743 N N . MET A 1 213 ? -5.323 -0.527 18.544 1.00 89.81 213 MET A N 1
ATOM 1744 C CA . MET A 1 213 ? -6.375 0.474 18.684 1.00 89.81 213 MET A CA 1
ATOM 1745 C C . MET A 1 213 ? -7.698 -0.055 18.131 1.00 89.81 213 MET A C 1
ATOM 1747 O O . MET A 1 213 ? -7.744 -0.895 17.230 1.00 89.81 213 MET A O 1
ATOM 1751 N N . LYS A 1 214 ? -8.803 0.483 18.642 1.00 84.75 214 LYS A N 1
ATOM 1752 C CA . LYS A 1 214 ? -10.141 0.305 18.073 1.00 84.75 214 LYS A CA 1
ATOM 1753 C C . LYS A 1 214 ? -10.509 1.526 17.231 1.00 84.75 214 LYS A C 1
ATOM 1755 O O . LYS A 1 214 ? -10.035 2.624 17.516 1.00 84.75 214 LYS A O 1
ATOM 1760 N N . PRO A 1 215 ? -11.429 1.409 16.253 1.00 75.75 215 PRO A N 1
ATOM 1761 C CA . PRO A 1 215 ? -11.844 2.555 15.435 1.00 75.75 215 PRO A CA 1
ATOM 1762 C C . PRO A 1 215 ? -12.335 3.761 16.251 1.00 75.75 215 PRO A C 1
ATOM 1764 O O . PRO A 1 215 ? -12.169 4.905 15.845 1.00 75.75 215 PRO A O 1
ATOM 1767 N N . LYS A 1 216 ? -12.919 3.514 17.430 1.00 78.19 216 LYS A N 1
ATOM 1768 C CA . LYS A 1 216 ? -13.372 4.558 18.361 1.00 78.19 216 LYS A CA 1
ATOM 1769 C C . LYS A 1 216 ? -12.236 5.315 19.064 1.00 78.19 216 LYS A C 1
ATOM 1771 O O . LYS A 1 216 ? -12.494 6.409 19.550 1.00 78.19 216 LYS A O 1
ATOM 1776 N N . ASP A 1 217 ? -11.041 4.731 19.131 1.00 80.19 217 ASP A N 1
ATOM 1777 C CA . ASP A 1 217 ? -9.868 5.307 19.799 1.00 80.19 217 ASP A CA 1
ATOM 1778 C C . ASP A 1 217 ? -9.128 6.293 18.874 1.00 80.19 217 ASP A C 1
ATOM 1780 O O . ASP A 1 217 ? -8.299 7.072 19.328 1.00 80.19 217 ASP A O 1
ATOM 1784 N N . LEU A 1 218 ? -9.450 6.279 17.573 1.00 70.94 218 LEU A N 1
ATOM 1785 C CA . LEU A 1 218 ? -8.949 7.200 16.549 1.00 70.94 218 LEU A CA 1
ATOM 1786 C C . LEU A 1 218 ? -9.937 8.353 16.302 1.00 70.94 218 LEU A C 1
ATOM 1788 O O . LEU A 1 218 ? -10.192 8.690 15.151 1.00 70.94 218 LEU A O 1
ATOM 1792 N N . LYS A 1 219 ? -10.558 8.909 17.346 1.00 61.31 219 LYS A N 1
ATOM 1793 C CA . LYS A 1 219 ? -11.469 10.063 17.236 1.00 61.31 219 LYS A CA 1
ATOM 1794 C C . LYS A 1 219 ? -10.772 11.376 17.553 1.00 61.31 219 LYS A C 1
ATOM 1796 O O . LYS A 1 219 ? -9.963 11.389 18.503 1.00 61.31 219 LYS A O 1
#

Secondary structure (DSSP, 8-state):
--HHHHHTTSSS-TTS--GGG-S-PPPSSPPTTTT-BSS-TTSTTB--SS--HHHHHHHHHHHHHHTT--S-EEEEEEEEEES-SSEEEEES-SS-SSPPTTHHHHHHHHHIIIIIS--TTEEEEEGGGT---TT-HHHHHHHHHHHHTTT-TT---EEEEEEEEEE-SHHHHH-GGGGG-TT-TTS--TTSHHHHHHHHHHHHHHHHHGGGS-GGG--

Radius of gyration: 18.07 Å; Cα contacts (8 Å, |Δi|>4): 371; chains: 1; bounding box: 53×32×45 Å

Organism: NCBI:txid1085541

Nearest PDB structures (foldseek):
  3dgv-assembly4_C  TM=6.501E-01  e=1.415E-03  Bos taurus

Sequence (219 aa):
MNPGGVALKQRSNPAGVDLMRNSGIEAVKPIPFFGGQKISKRLPYFRGNGLEPESRALIRLVHESFFEVKDAILPILDLHSGFGTIDNVWWPYAYTKYSCPDTSLYQNIEKHLKHHCGHIHFQYGPQSETYTTHGDLWDKLYDQYRNYHKNSLNWNSKLLPLTLEVGTWSDLREDPSKLFRKRGIFNPASFNKIETIGRYRGFLRDFIRLGLMKPKDLK